Protein AF-A0A7K1UNF1-F1 (afdb_monomer_lite)

Foldseek 3Di:
DPQDKLKDQLAKDKDKDFDDPPPCPDPHPDQADPPPRAGWDWLDKDAFPPCLCVPDPDDWPKTWGIWTKTAHPPRLWIKIKTWIATPVGIMIMMMTTDIDIHGQQDPPDDLLSNLVVCLVPVLSLLVYHQLSQLVNLQVLCCQLVVWHKDQPDDPPPQFFGIWTDDPPATEGEGEERHNDQQDEAELVSLVSVLVVCVVVVAQEYEYEYQYNYHDPVNVVVVVVCVVVSVHPYYYYHYSVNSSVSSVPRLSVPPRSVVVVPDPPSVSVVVVCVDPVNVVSSVPVVVVVVD

InterPro domains:
  IPR007560 Restriction endonuclease type IV, Mrr [PF04471] (128-246)
  IPR011335 Restriction endonuclease type II-like [SSF52980] (145-212)
  IPR011856 tRNA endonuclease-like domain superfamily [G3DSA:3.40.1350.10] (101-261)

Secondary structure (DSSP, 8-state):
---PEEEE---EEEEEEE--TT-TTSS---SB-TTT-PBPEEEEEEE--TTGGGG-TTS---EEEEEEEEE-TTT--EEEEEEEEETTEEEEEEEEE--EEEETT-TT--HHHHHHHHHH-GGGGGTS-HHHHHHHHHHHHHHHTTSEEEE---TTSTT--EEEEETTEEEEEEEE--S-TT-EE-HHHHHHHHHHHHHHT-SEEEEEESSSEE-HHHHHHHHHHHHTTS-SEEEEE-HHHHHHHHHH-TTTT--GGGGGS-TT-HHHHHHHHSTTSGGGTHHHHHTT--

Structure (mmCIF, N/CA/C/O backbone):
data_AF-A0A7K1UNF1-F1
#
_entry.id   AF-A0A7K1UNF1-F1
#
loop_
_atom_site.group_PDB
_atom_site.id
_atom_site.type_symbol
_atom_site.label_atom_id
_atom_site.label_alt_id
_atom_site.label_comp_id
_atom_site.label_asym_id
_atom_site.label_entity_id
_atom_site.label_seq_id
_atom_site.pdbx_PDB_ins_code
_atom_site.Cartn_x
_atom_site.Cartn_y
_atom_site.Cartn_z
_atom_site.occupancy
_atom_site.B_iso_or_equiv
_atom_site.auth_seq_id
_atom_site.auth_comp_id
_atom_site.auth_asym_id
_atom_site.auth_atom_id
_atom_site.pdbx_PDB_model_num
ATOM 1 N N . MET A 1 1 ? 5.913 25.570 3.569 1.00 39.38 1 MET A N 1
ATOM 2 C CA . MET A 1 1 ? 5.695 24.113 3.460 1.00 39.38 1 MET A CA 1
ATOM 3 C C . MET A 1 1 ? 6.243 23.686 2.115 1.00 39.38 1 MET A C 1
ATOM 5 O O . MET A 1 1 ? 5.739 24.168 1.110 1.00 39.38 1 MET A O 1
ATOM 9 N N . VAL A 1 2 ? 7.316 22.893 2.080 1.00 35.59 2 VAL A N 1
ATOM 10 C CA . VAL A 1 2 ? 7.741 22.263 0.823 1.00 35.59 2 VAL A CA 1
ATOM 11 C C . VAL A 1 2 ? 6.632 21.283 0.480 1.00 35.59 2 VAL A C 1
ATOM 13 O O . VAL A 1 2 ? 6.382 20.359 1.249 1.00 35.59 2 VAL A O 1
ATOM 16 N N . THR A 1 3 ? 5.899 21.547 -0.595 1.00 47.03 3 THR A N 1
ATOM 17 C CA . THR A 1 3 ? 4.926 20.617 -1.158 1.00 47.03 3 THR A CA 1
ATOM 18 C C . THR A 1 3 ? 5.696 19.372 -1.576 1.00 47.03 3 THR A C 1
ATOM 20 O O . THR A 1 3 ? 6.292 19.326 -2.651 1.00 47.03 3 THR A O 1
ATOM 23 N N . SER A 1 4 ? 5.777 18.385 -0.680 1.00 68.00 4 SER A N 1
ATOM 24 C CA . SER A 1 4 ? 6.320 17.079 -1.019 1.00 68.00 4 SER A CA 1
ATOM 25 C C . SER A 1 4 ? 5.474 16.547 -2.170 1.00 68.00 4 SER A C 1
ATOM 27 O O . SER A 1 4 ? 4.253 16.468 -2.082 1.00 68.00 4 SER A O 1
ATOM 29 N N . LYS A 1 5 ? 6.111 16.286 -3.305 1.00 81.69 5 LYS A N 1
ATOM 30 C CA . LYS A 1 5 ? 5.454 15.638 -4.433 1.00 81.69 5 LYS A CA 1
ATOM 31 C C . LYS A 1 5 ? 5.703 14.146 -4.326 1.00 81.69 5 LYS A C 1
ATOM 33 O O . LYS A 1 5 ? 6.810 13.740 -3.974 1.00 81.69 5 LYS A O 1
ATOM 38 N N . ILE A 1 6 ? 4.688 13.359 -4.648 1.00 79.12 6 ILE A N 1
ATOM 39 C CA . ILE A 1 6 ? 4.851 11.930 -4.890 1.00 79.12 6 ILE A CA 1
ATOM 40 C C . ILE A 1 6 ? 5.334 11.794 -6.328 1.00 79.12 6 ILE A C 1
ATOM 42 O O . ILE A 1 6 ? 4.704 12.328 -7.245 1.00 79.12 6 ILE A O 1
ATOM 46 N N . LEU A 1 7 ? 6.487 11.154 -6.500 1.00 79.81 7 LEU A N 1
ATOM 47 C CA . LEU A 1 7 ? 7.073 10.885 -7.808 1.00 79.81 7 LEU A CA 1
ATOM 48 C C . LEU A 1 7 ? 6.631 9.500 -8.262 1.00 79.81 7 LEU A C 1
ATOM 50 O O . LEU A 1 7 ? 6.652 8.552 -7.480 1.00 79.81 7 LEU A O 1
ATOM 54 N N . ASP A 1 8 ? 6.256 9.401 -9.524 1.00 78.38 8 ASP A N 1
ATOM 55 C CA . ASP A 1 8 ? 5.823 8.171 -10.158 1.00 78.38 8 ASP A CA 1
ATOM 56 C C . ASP A 1 8 ? 6.603 7.978 -11.457 1.00 78.38 8 ASP A C 1
ATOM 58 O O . ASP A 1 8 ? 6.711 8.888 -12.279 1.00 78.38 8 ASP A O 1
ATOM 62 N N . TYR A 1 9 ? 7.168 6.785 -11.596 1.00 76.06 9 TYR A N 1
ATOM 63 C CA . TYR A 1 9 ? 8.003 6.358 -12.713 1.00 76.06 9 TYR A CA 1
ATOM 64 C C . TYR A 1 9 ? 7.410 5.113 -13.379 1.00 76.06 9 TYR A C 1
ATOM 66 O O . TYR A 1 9 ? 8.145 4.267 -13.885 1.00 76.06 9 TYR A O 1
ATOM 74 N N . SER A 1 10 ? 6.095 4.918 -13.284 1.00 71.81 10 SER A N 1
ATOM 75 C CA . SER A 1 10 ? 5.430 3.730 -13.827 1.00 71.81 10 SER A CA 1
ATOM 76 C C . SER A 1 10 ? 5.347 3.748 -15.353 1.00 71.81 10 SER A C 1
ATOM 78 O O . SER A 1 10 ? 5.486 2.694 -15.967 1.00 71.81 10 SER A O 1
ATOM 80 N N . ASP A 1 11 ? 5.213 4.929 -15.959 1.00 71.06 11 ASP A N 1
ATOM 81 C CA . ASP A 1 11 ? 5.208 5.115 -17.413 1.00 71.06 11 ASP A CA 1
ATOM 82 C C . ASP A 1 11 ? 6.626 5.200 -17.994 1.00 71.06 11 ASP A C 1
ATOM 84 O O . ASP A 1 11 ? 7.590 5.499 -17.284 1.00 71.06 11 ASP A O 1
ATOM 88 N N . TYR A 1 12 ? 6.767 4.978 -19.304 1.00 72.44 12 TYR A N 1
ATOM 89 C CA . TYR A 1 12 ? 8.056 5.035 -19.991 1.00 72.44 12 TYR A CA 1
ATOM 90 C C . TYR A 1 12 ? 7.963 5.596 -21.411 1.00 72.44 12 TYR A C 1
ATOM 92 O O . TYR A 1 12 ? 6.919 5.582 -22.062 1.00 72.44 12 TYR A O 1
ATOM 100 N N . LYS A 1 13 ? 9.109 6.054 -21.915 1.00 72.75 13 LYS A N 1
ATOM 101 C CA . LYS A 1 13 ? 9.350 6.274 -23.346 1.00 72.75 13 LYS A CA 1
ATOM 102 C C . LYS A 1 13 ? 10.349 5.242 -23.851 1.00 72.75 13 LYS A C 1
ATOM 104 O O . LYS A 1 13 ? 11.246 4.844 -23.108 1.00 72.75 13 LYS A O 1
ATOM 109 N N . SER A 1 14 ? 10.195 4.822 -25.101 1.00 70.88 14 SER A N 1
ATOM 110 C CA . SER A 1 14 ? 11.061 3.842 -25.755 1.00 70.88 14 SER A CA 1
ATOM 111 C C . SER A 1 14 ? 11.756 4.428 -26.981 1.00 70.88 14 SER A C 1
ATOM 113 O O . SER A 1 14 ? 11.245 5.331 -27.641 1.00 70.88 14 SER A O 1
ATOM 115 N N . SER A 1 15 ? 12.932 3.892 -27.287 1.00 68.31 15 SER A N 1
ATOM 116 C CA . SER A 1 15 ? 13.636 4.100 -28.551 1.00 68.31 15 SER A CA 1
ATOM 117 C C . SER A 1 15 ? 14.238 2.777 -29.012 1.00 68.31 15 SER A C 1
ATOM 119 O O . SER A 1 15 ? 14.821 2.073 -28.188 1.00 68.31 15 SER A O 1
ATOM 121 N N . SER A 1 16 ? 14.124 2.458 -30.301 1.00 64.19 16 SER A N 1
ATOM 122 C CA . SER A 1 16 ? 14.684 1.253 -30.927 1.00 64.19 16 SER A CA 1
ATOM 123 C C . SER A 1 16 ? 15.295 1.605 -32.279 1.00 64.19 16 SER A C 1
ATOM 125 O O . SER A 1 16 ? 14.606 2.255 -33.058 1.00 64.19 16 SER A O 1
ATOM 127 N N . ASN A 1 17 ? 16.527 1.176 -32.570 1.00 61.66 17 ASN A N 1
ATOM 128 C CA . ASN A 1 17 ? 17.178 1.396 -33.870 1.00 61.66 17 ASN A CA 1
ATOM 129 C C . ASN A 1 17 ? 18.163 0.259 -34.219 1.00 61.66 17 ASN A C 1
ATOM 131 O O . ASN A 1 17 ? 18.678 -0.423 -33.329 1.00 61.66 17 ASN A O 1
ATOM 135 N N . LEU A 1 18 ? 18.450 0.121 -35.520 1.00 54.66 18 LEU A N 1
ATOM 136 C CA . LEU A 1 18 ? 19.661 -0.524 -36.046 1.00 54.66 18 LEU A CA 1
ATOM 137 C C . LEU A 1 18 ? 20.879 0.322 -35.639 1.00 54.66 18 LEU A C 1
ATOM 139 O O . LEU A 1 18 ? 20.773 1.549 -35.619 1.00 54.66 18 LEU A O 1
ATOM 143 N N . ILE A 1 19 ? 22.014 -0.294 -35.299 1.00 53.12 19 ILE A N 1
ATOM 144 C CA . ILE A 1 19 ? 23.219 0.433 -34.857 1.00 53.12 19 ILE A CA 1
ATOM 145 C C . ILE A 1 19 ? 23.659 1.467 -35.916 1.00 53.12 19 ILE A C 1
ATOM 147 O O . ILE A 1 19 ? 24.289 1.116 -36.909 1.00 53.12 19 ILE A O 1
ATOM 151 N N . ASP A 1 20 ? 23.388 2.748 -35.660 1.00 42.62 20 ASP A N 1
ATOM 152 C CA . ASP A 1 20 ? 24.051 3.908 -36.270 1.00 42.62 20 ASP A CA 1
ATOM 153 C C . ASP A 1 20 ? 24.762 4.679 -35.134 1.00 42.62 20 ASP A C 1
ATOM 155 O O . ASP A 1 20 ? 24.103 4.983 -34.133 1.00 42.62 20 ASP A O 1
ATOM 159 N N . PRO A 1 21 ? 26.077 4.986 -35.194 1.00 42.22 21 PRO A N 1
ATOM 160 C CA . PRO A 1 21 ? 26.852 5.530 -34.066 1.00 42.22 21 PRO A CA 1
ATOM 161 C C . PRO A 1 21 ? 26.440 6.914 -33.510 1.00 42.22 21 PRO A C 1
ATOM 163 O O . PRO A 1 21 ? 27.155 7.449 -32.666 1.00 42.22 21 PRO A O 1
ATOM 166 N N . GLY A 1 22 ? 25.333 7.521 -33.956 1.00 46.62 22 GLY A N 1
ATOM 167 C CA . GLY A 1 22 ? 24.949 8.913 -33.654 1.00 46.62 22 GLY A CA 1
ATOM 168 C C . GLY A 1 22 ? 23.704 9.135 -32.772 1.00 46.62 22 GLY A C 1
ATOM 169 O O . GLY A 1 22 ? 23.175 10.244 -32.748 1.00 46.62 22 GLY A O 1
ATOM 170 N N . TRP A 1 23 ? 23.187 8.122 -32.070 1.00 42.59 23 TRP A N 1
ATOM 171 C CA . TRP A 1 23 ? 21.817 8.114 -31.508 1.00 42.59 23 TRP A CA 1
ATOM 172 C C . TRP A 1 23 ? 21.615 8.728 -30.101 1.00 42.59 23 TRP A C 1
ATOM 174 O O . TRP A 1 23 ? 20.543 8.579 -29.512 1.00 42.59 23 TRP A O 1
ATOM 184 N N . GLU A 1 24 ? 22.588 9.450 -29.543 1.00 45.53 24 GLU A N 1
ATOM 185 C CA . GLU A 1 24 ? 22.586 9.935 -28.143 1.00 45.53 24 GLU A CA 1
ATOM 186 C C . GLU A 1 24 ? 21.448 10.918 -27.754 1.00 45.53 24 GLU A C 1
ATOM 188 O O . GLU A 1 24 ? 21.369 11.356 -26.606 1.00 45.53 24 GLU A O 1
ATOM 193 N N . SER A 1 25 ? 20.540 11.294 -28.658 1.00 49.12 25 SER A N 1
ATOM 194 C CA . SER A 1 25 ? 19.807 12.563 -28.555 1.00 49.12 25 SER A CA 1
ATOM 195 C C . SER A 1 25 ? 18.353 12.526 -28.054 1.00 49.12 25 SER A C 1
ATOM 197 O O . SER A 1 25 ? 17.744 13.592 -27.985 1.00 49.12 25 SER A O 1
ATOM 199 N N . ALA A 1 26 ? 17.785 11.393 -27.614 1.00 49.81 26 ALA A N 1
ATOM 200 C CA . ALA A 1 26 ? 16.448 11.421 -26.979 1.00 49.81 26 ALA A CA 1
ATOM 201 C C . ALA A 1 26 ? 16.355 10.739 -25.605 1.00 49.81 26 ALA A C 1
ATOM 203 O O . ALA A 1 26 ? 15.895 11.363 -24.649 1.00 49.81 26 ALA A O 1
ATOM 204 N N . LEU A 1 27 ? 16.819 9.495 -25.463 1.00 55.09 27 LEU A N 1
ATOM 205 C CA . LEU A 1 27 ? 16.907 8.825 -24.157 1.00 55.09 27 LEU A CA 1
ATOM 206 C C . LEU A 1 27 ? 18.343 8.431 -23.833 1.00 55.09 27 LEU A C 1
ATOM 208 O O . LEU A 1 27 ? 18.809 8.812 -22.758 1.00 55.09 27 LEU A O 1
ATOM 212 N N . GLY A 1 28 ? 19.052 7.812 -24.787 1.00 63.28 28 GLY A N 1
ATOM 213 C CA . GLY A 1 28 ? 20.448 7.399 -24.624 1.00 63.28 28 GLY A CA 1
ATOM 214 C C . GLY A 1 28 ? 20.625 6.353 -23.518 1.00 63.28 28 GLY A C 1
ATOM 215 O O . GLY A 1 28 ? 19.817 6.256 -22.597 1.00 63.28 28 GLY A O 1
ATOM 216 N N . GLN A 1 29 ? 21.708 5.579 -23.551 1.00 69.81 29 GLN A N 1
ATOM 217 C CA . GLN A 1 29 ? 22.127 4.877 -22.338 1.00 69.81 29 GLN A CA 1
ATOM 218 C C . GLN A 1 29 ? 22.612 5.928 -21.337 1.00 69.81 29 GLN A C 1
ATOM 220 O O . GLN A 1 29 ? 23.632 6.584 -21.566 1.00 69.81 29 GLN A O 1
ATOM 225 N N . ARG A 1 30 ? 21.902 6.106 -20.219 1.00 79.75 30 ARG A N 1
ATOM 226 C CA . ARG A 1 30 ? 22.342 7.044 -19.183 1.00 79.75 30 ARG A CA 1
ATOM 227 C C . ARG A 1 30 ? 23.125 6.318 -18.115 1.00 79.75 30 ARG A C 1
ATOM 229 O O . ARG A 1 30 ? 22.809 5.200 -17.726 1.00 79.75 30 ARG A O 1
ATOM 236 N N . LYS A 1 31 ? 24.176 6.970 -17.635 1.00 84.94 31 LYS A N 1
ATOM 237 C CA . LYS A 1 31 ? 24.894 6.510 -16.446 1.00 84.94 31 LYS A CA 1
ATOM 238 C C . LYS A 1 31 ? 24.366 7.174 -15.177 1.00 84.94 31 LYS A C 1
ATOM 240 O O . LYS A 1 31 ? 24.489 6.597 -14.103 1.00 84.94 31 LYS A O 1
ATOM 245 N N . ASP A 1 32 ? 23.742 8.339 -15.327 1.00 87.25 32 ASP A N 1
ATOM 246 C CA . ASP A 1 32 ? 23.235 9.162 -14.237 1.00 87.25 32 ASP A CA 1
ATOM 247 C C . ASP A 1 32 ? 21.738 9.438 -14.448 1.00 87.25 32 ASP A C 1
ATOM 249 O O . ASP A 1 32 ? 21.245 9.501 -15.578 1.00 87.25 32 ASP A O 1
ATOM 253 N N . CYS A 1 33 ? 21.002 9.591 -13.352 1.00 81.44 33 CYS A N 1
ATOM 254 C CA . CYS A 1 33 ? 19.562 9.802 -13.355 1.00 81.44 33 CYS A CA 1
ATOM 255 C C . CYS A 1 33 ? 19.168 11.074 -14.117 1.00 81.44 33 CYS A C 1
ATOM 257 O O . CYS A 1 33 ? 19.726 12.147 -13.882 1.00 81.44 33 CYS A O 1
ATOM 259 N N . LEU A 1 34 ? 18.134 10.976 -14.961 1.00 80.56 34 LEU A N 1
ATOM 260 C CA . LEU A 1 34 ? 17.613 12.112 -15.728 1.00 80.56 34 LEU A CA 1
ATOM 261 C C . LEU A 1 34 ? 17.120 13.273 -14.843 1.00 80.56 34 LEU A C 1
ATOM 263 O O . LEU A 1 34 ? 17.162 14.422 -15.272 1.00 80.56 34 LEU A O 1
ATOM 267 N N . TYR A 1 35 ? 16.662 12.978 -13.624 1.00 80.81 35 TYR A N 1
ATOM 268 C CA . TYR A 1 35 ? 15.979 13.945 -12.761 1.00 80.81 35 TYR A CA 1
ATOM 269 C C . TYR A 1 35 ? 16.826 14.452 -11.598 1.00 80.81 35 TYR A C 1
ATOM 271 O O . TYR A 1 35 ? 16.822 15.645 -11.312 1.00 80.81 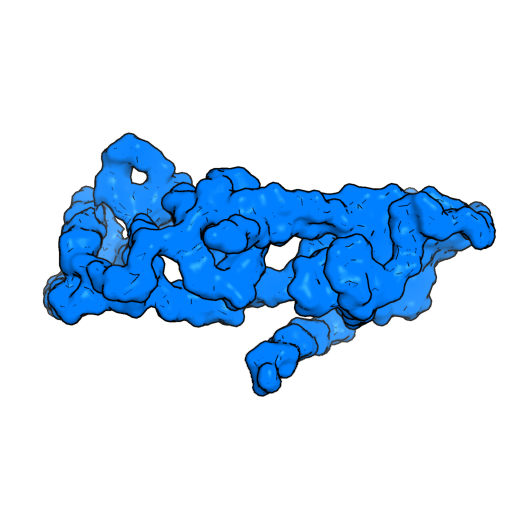35 TYR A O 1
ATOM 279 N N . CYS A 1 36 ? 17.525 13.559 -10.895 1.00 79.12 36 CYS A N 1
ATOM 280 C CA . CYS A 1 36 ? 18.313 13.937 -9.719 1.00 79.12 36 CYS A CA 1
ATOM 281 C C . CYS A 1 36 ? 19.826 13.859 -9.938 1.00 79.12 36 CYS A C 1
ATOM 283 O O . CYS A 1 36 ? 20.571 14.178 -9.013 1.00 79.12 36 CYS A O 1
ATOM 285 N N . HIS A 1 37 ? 20.260 13.435 -11.132 1.00 84.94 37 HIS A N 1
ATOM 286 C CA . HIS A 1 37 ? 21.662 13.306 -11.545 1.00 84.94 37 HIS A CA 1
ATOM 287 C C . HIS A 1 37 ? 22.520 12.365 -10.686 1.00 84.94 37 HIS A C 1
ATOM 289 O O . HIS A 1 37 ? 23.734 12.319 -10.847 1.00 84.94 37 HIS A O 1
ATOM 295 N N . GLU A 1 38 ? 21.893 11.578 -9.810 1.00 83.88 38 GLU A N 1
ATOM 296 C CA . GLU A 1 38 ? 22.555 10.515 -9.058 1.00 83.88 38 GLU A CA 1
ATOM 297 C C . GLU A 1 38 ? 23.002 9.390 -9.992 1.00 83.88 38 GLU A C 1
ATOM 299 O O . GLU A 1 38 ? 22.294 9.058 -10.951 1.00 83.88 38 GLU A O 1
ATOM 304 N N . ARG A 1 39 ? 24.135 8.757 -9.684 1.00 85.94 39 ARG A N 1
ATOM 305 C CA . ARG A 1 39 ? 24.627 7.606 -10.441 1.00 85.94 39 ARG A CA 1
ATOM 306 C C . ARG A 1 39 ? 23.606 6.466 -10.403 1.00 85.94 39 ARG A C 1
ATOM 308 O O . ARG A 1 39 ? 23.109 6.116 -9.334 1.00 85.94 39 ARG A O 1
ATOM 315 N N . LEU A 1 40 ? 23.305 5.868 -11.555 1.00 84.00 40 LEU A N 1
ATOM 316 C CA . LEU A 1 40 ? 22.419 4.706 -11.602 1.00 84.00 40 LEU A CA 1
ATOM 317 C C . LEU A 1 40 ? 23.124 3.471 -11.043 1.00 84.00 40 LEU A C 1
ATOM 319 O O . LEU A 1 40 ? 24.273 3.182 -11.394 1.00 84.00 40 LEU A O 1
ATOM 323 N N . ALA A 1 41 ? 22.403 2.723 -10.215 1.00 84.06 41 ALA A N 1
ATOM 324 C CA . ALA A 1 41 ? 22.783 1.386 -9.807 1.00 84.06 41 ALA A CA 1
ATOM 325 C C . ALA A 1 41 ? 22.315 0.390 -10.873 1.00 84.06 41 ALA A C 1
ATOM 327 O O . ALA A 1 41 ? 21.209 0.504 -11.400 1.00 84.06 41 ALA A O 1
ATOM 328 N N . ILE A 1 42 ? 23.161 -0.589 -11.197 1.00 82.31 42 ILE A N 1
ATOM 329 C CA . ILE A 1 42 ? 22.759 -1.706 -12.054 1.00 82.31 42 ILE A CA 1
ATOM 330 C C . ILE A 1 42 ? 21.903 -2.632 -11.202 1.00 82.31 42 ILE A C 1
ATOM 332 O O . ILE A 1 42 ? 22.403 -3.234 -10.253 1.00 82.31 42 ILE A O 1
ATOM 336 N N . SER A 1 43 ? 20.626 -2.732 -11.545 1.00 75.50 43 SER A N 1
ATOM 337 C CA . SER A 1 43 ? 19.680 -3.620 -10.875 1.00 75.50 43 SER A CA 1
ATOM 338 C C . SER A 1 43 ? 19.368 -4.877 -11.663 1.00 75.50 43 SER A C 1
ATOM 340 O O . SER A 1 43 ? 18.652 -5.736 -11.170 1.00 75.50 43 SER A O 1
ATOM 342 N N . PHE A 1 44 ? 19.892 -5.005 -12.876 1.00 75.00 44 PHE A N 1
ATOM 343 C CA . PHE A 1 44 ? 19.871 -6.244 -13.634 1.00 75.00 44 PHE A CA 1
ATOM 344 C C . PHE A 1 44 ? 20.905 -6.161 -14.761 1.00 75.00 44 PHE A C 1
ATOM 346 O O . PHE A 1 44 ? 20.976 -5.132 -15.427 1.00 75.00 44 PHE A O 1
ATOM 353 N N . ASP A 1 45 ? 21.702 -7.203 -14.991 1.00 79.69 45 ASP A N 1
ATOM 354 C CA . ASP A 1 45 ? 22.614 -7.306 -16.143 1.00 79.69 45 ASP A CA 1
ATOM 355 C C . ASP A 1 45 ? 22.807 -8.786 -16.488 1.00 79.69 45 ASP A C 1
ATOM 357 O O . ASP A 1 45 ? 23.383 -9.537 -15.701 1.00 79.69 45 ASP A O 1
ATOM 361 N N . GLN A 1 46 ? 22.327 -9.204 -17.656 1.00 73.81 46 GLN A N 1
ATOM 362 C CA . GLN A 1 46 ? 22.498 -10.555 -18.175 1.00 73.81 46 GLN A CA 1
ATOM 363 C C . GLN A 1 46 ? 22.952 -10.520 -19.628 1.00 73.81 46 GLN A C 1
ATOM 365 O O . GLN A 1 46 ? 22.337 -9.870 -20.472 1.00 73.81 46 GLN A O 1
ATOM 370 N N . ARG A 1 47 ? 24.034 -11.245 -19.923 1.00 75.06 47 ARG A N 1
ATOM 371 C CA . ARG A 1 47 ? 24.693 -11.272 -21.236 1.00 75.06 47 ARG A CA 1
ATOM 372 C C . ARG A 1 47 ? 24.678 -12.676 -21.827 1.00 75.06 47 ARG A C 1
ATOM 374 O O . ARG A 1 47 ? 24.814 -13.642 -21.085 1.00 75.06 47 ARG A O 1
ATOM 381 N N . PHE A 1 48 ? 24.616 -12.747 -23.155 1.00 62.66 48 PHE A N 1
ATOM 382 C CA . PHE A 1 48 ? 24.694 -13.967 -23.963 1.00 62.66 48 PHE A CA 1
ATOM 383 C C . PHE A 1 48 ? 23.661 -15.031 -23.574 1.00 62.66 48 PHE A C 1
ATOM 385 O O . PHE A 1 48 ? 24.017 -16.139 -23.169 1.00 62.66 48 PHE A O 1
ATOM 392 N N . ILE A 1 49 ? 22.379 -14.705 -23.742 1.00 61.84 49 ILE A N 1
ATOM 393 C CA . ILE A 1 49 ? 21.286 -15.664 -23.568 1.00 61.84 49 ILE A CA 1
ATOM 394 C C . ILE A 1 49 ? 21.153 -16.444 -24.884 1.00 61.84 49 ILE A C 1
ATOM 396 O O . ILE A 1 49 ? 20.392 -16.077 -25.776 1.00 61.84 49 ILE A O 1
ATOM 400 N N . ARG A 1 50 ? 21.980 -17.486 -25.043 1.00 49.53 50 ARG A N 1
ATOM 401 C CA . ARG A 1 50 ? 21.868 -18.427 -26.171 1.00 49.53 50 ARG A CA 1
ATOM 402 C C . ARG A 1 50 ? 20.572 -19.231 -26.034 1.00 49.53 50 ARG A C 1
ATOM 404 O O . ARG A 1 50 ? 20.195 -19.562 -24.915 1.00 49.53 50 ARG A O 1
ATOM 411 N N . ASP A 1 51 ? 19.941 -19.547 -27.165 1.00 49.72 51 ASP A N 1
ATOM 412 C CA . ASP A 1 51 ? 18.679 -20.300 -27.284 1.00 49.72 51 ASP A CA 1
ATOM 413 C C . ASP A 1 51 ? 17.383 -19.555 -26.910 1.00 49.72 51 ASP A C 1
ATOM 415 O O . ASP A 1 51 ? 16.338 -20.194 -26.779 1.00 49.72 51 ASP A O 1
ATOM 419 N N . ALA A 1 52 ? 17.378 -18.217 -26.853 1.00 47.38 52 ALA A N 1
ATOM 420 C CA . ALA A 1 52 ? 16.122 -17.446 -26.842 1.00 47.38 52 ALA A CA 1
ATOM 421 C C . ALA A 1 52 ? 15.204 -17.829 -28.030 1.00 47.38 52 ALA A C 1
ATOM 423 O O . ALA A 1 52 ? 13.985 -17.936 -27.888 1.00 47.38 52 ALA A O 1
ATOM 424 N N . SER A 1 53 ? 15.819 -18.149 -29.171 1.00 43.91 53 SER A N 1
ATOM 425 C CA . SER A 1 53 ? 15.185 -18.637 -30.398 1.00 43.91 53 SER A CA 1
ATOM 426 C C . SER A 1 53 ? 14.528 -20.023 -30.281 1.00 43.91 53 SER A C 1
ATOM 428 O O . SER A 1 53 ? 13.623 -20.331 -31.054 1.00 43.91 53 SER A O 1
ATOM 430 N N . SER A 1 54 ? 14.906 -20.860 -29.304 1.00 44.50 54 SER A N 1
ATOM 431 C CA . SER A 1 54 ? 14.300 -22.191 -29.108 1.00 44.50 54 SER A CA 1
ATOM 432 C C . SER A 1 54 ? 12.920 -22.149 -28.434 1.00 44.50 54 SER A C 1
ATOM 434 O O . SER A 1 54 ? 12.148 -23.104 -28.536 1.00 44.50 54 SER A O 1
ATOM 436 N N . PHE A 1 55 ? 12.581 -21.021 -27.802 1.00 46.47 55 PHE A N 1
ATOM 437 C CA . PHE A 1 55 ? 11.308 -20.797 -27.109 1.00 46.47 55 PHE A CA 1
ATOM 438 C C . PHE A 1 55 ? 10.288 -20.021 -27.955 1.00 46.47 55 PHE A C 1
ATOM 440 O O . PHE A 1 55 ? 9.131 -19.882 -27.561 1.00 46.47 55 PHE A O 1
ATOM 447 N N . LEU A 1 56 ? 10.702 -19.529 -29.126 1.00 41.62 56 LEU A N 1
ATOM 448 C CA . LEU A 1 56 ? 9.885 -18.754 -30.053 1.00 41.62 56 LEU A CA 1
ATOM 449 C C . LEU A 1 56 ? 9.433 -19.646 -31.218 1.00 41.62 56 LEU A C 1
ATOM 451 O O . LEU A 1 56 ? 10.115 -19.785 -32.233 1.00 41.62 56 LEU A O 1
ATOM 455 N N . TRP A 1 57 ? 8.255 -20.261 -31.092 1.00 38.47 57 TRP A N 1
ATOM 456 C CA . TRP A 1 57 ? 7.574 -20.886 -32.232 1.00 38.47 57 TRP A CA 1
ATOM 457 C C . TRP A 1 57 ? 6.473 -19.964 -32.791 1.00 38.47 57 TRP A C 1
ATOM 459 O O . TRP A 1 57 ? 5.585 -19.594 -32.024 1.00 38.47 57 TRP A O 1
ATOM 469 N N . PRO A 1 58 ? 6.412 -19.693 -34.115 1.00 44.38 58 PRO A N 1
ATOM 470 C CA . PRO A 1 58 ? 7.457 -19.821 -35.132 1.00 44.38 58 PRO A CA 1
ATOM 471 C C . PRO A 1 58 ? 7.781 -18.491 -35.832 1.00 44.38 58 PRO A C 1
ATOM 473 O O . PRO A 1 58 ? 6.882 -17.829 -36.348 1.00 44.38 58 PRO A O 1
ATOM 476 N N . ARG A 1 59 ? 9.087 -18.252 -36.007 1.00 42.81 59 ARG A N 1
ATOM 477 C CA . ARG A 1 59 ? 9.756 -17.164 -36.754 1.00 42.81 59 ARG A CA 1
ATOM 478 C C . ARG A 1 59 ? 10.152 -15.977 -35.885 1.00 42.81 59 ARG A C 1
ATOM 480 O O . ARG A 1 59 ? 9.373 -15.057 -35.709 1.00 42.81 59 ARG A O 1
ATOM 487 N N . GLU A 1 60 ? 11.390 -16.004 -35.412 1.00 48.62 60 GLU A N 1
ATOM 488 C CA . GLU A 1 60 ? 12.469 -15.095 -35.830 1.00 48.62 60 GLU A CA 1
ATOM 489 C C . GLU A 1 60 ? 13.733 -15.515 -35.062 1.00 48.62 60 GLU A C 1
ATOM 491 O O . GLU A 1 60 ? 13.664 -15.957 -33.914 1.00 48.62 60 GLU A O 1
ATOM 496 N N . SER A 1 61 ? 14.875 -15.535 -35.745 1.00 51.28 61 SER A N 1
ATOM 497 C CA . SER A 1 61 ? 16.163 -16.025 -35.245 1.00 51.28 61 SER A CA 1
ATOM 498 C C . SER A 1 61 ? 16.827 -14.999 -34.324 1.00 51.28 61 SER A C 1
ATOM 500 O O . SER A 1 61 ? 17.968 -14.601 -34.562 1.00 51.28 61 SER A O 1
ATOM 502 N N . ASP A 1 62 ? 16.087 -14.541 -33.319 1.00 60.22 62 ASP A N 1
ATOM 503 C CA . ASP A 1 62 ? 16.504 -13.425 -32.487 1.00 60.22 62 ASP A CA 1
ATOM 504 C C . ASP A 1 62 ? 17.224 -13.926 -31.242 1.00 60.22 62 ASP A C 1
ATOM 506 O O . ASP A 1 62 ? 16.611 -14.433 -30.298 1.00 60.22 62 ASP A O 1
ATOM 510 N N . ASP A 1 63 ? 18.547 -13.783 -31.234 1.00 68.88 63 ASP A N 1
ATOM 511 C CA . ASP A 1 63 ? 19.358 -14.102 -30.065 1.00 68.88 63 ASP A CA 1
ATOM 512 C C . ASP A 1 63 ? 19.433 -12.873 -29.153 1.00 68.88 63 ASP A C 1
ATOM 514 O O . ASP A 1 63 ? 20.011 -11.840 -29.501 1.00 68.88 63 ASP A O 1
ATOM 518 N N . LEU A 1 64 ? 18.871 -12.970 -27.942 1.00 69.06 64 LEU A N 1
ATOM 519 C CA . LEU A 1 64 ? 18.972 -11.909 -26.940 1.00 69.06 64 LEU A CA 1
ATOM 520 C C . LEU A 1 64 ? 20.412 -11.836 -26.400 1.00 69.06 64 LEU A C 1
ATOM 522 O O . LEU A 1 64 ? 20.837 -12.588 -25.519 1.00 69.06 64 LEU A O 1
ATOM 526 N N . LEU A 1 65 ? 21.186 -10.892 -26.929 1.00 72.62 65 LEU A N 1
ATOM 527 C CA . LEU A 1 65 ? 22.592 -10.705 -26.583 1.00 72.62 65 LEU A CA 1
ATOM 528 C C . LEU A 1 65 ? 22.776 -10.082 -25.199 1.00 72.62 65 LEU A C 1
ATOM 530 O O . LEU A 1 65 ? 23.728 -10.421 -24.488 1.00 72.62 65 LEU A O 1
ATOM 534 N N . HIS A 1 66 ? 21.910 -9.139 -24.822 1.00 77.12 66 HIS A N 1
ATOM 535 C CA . HIS A 1 66 ? 22.065 -8.386 -23.579 1.00 77.12 66 HIS A CA 1
ATOM 536 C C . HIS A 1 66 ? 20.737 -7.845 -23.056 1.00 77.12 66 HIS A C 1
ATOM 538 O O . HIS A 1 66 ? 19.976 -7.218 -23.792 1.00 77.12 66 HIS A O 1
ATOM 544 N N . LEU A 1 67 ? 20.506 -8.035 -21.761 1.00 77.50 67 LEU A N 1
ATOM 545 C CA . LEU A 1 67 ? 19.385 -7.485 -21.018 1.00 77.50 67 LEU A CA 1
ATOM 546 C C . LEU A 1 67 ? 19.918 -6.765 -19.779 1.00 77.50 67 LEU A C 1
ATOM 548 O O . LEU A 1 67 ? 20.600 -7.373 -18.954 1.00 77.50 67 LEU A O 1
ATOM 552 N N . ARG A 1 68 ? 19.616 -5.474 -19.626 1.00 81.75 68 ARG A N 1
ATOM 553 C CA . ARG A 1 68 ? 20.095 -4.682 -18.487 1.00 81.75 68 ARG A CA 1
ATOM 554 C C . ARG A 1 68 ? 19.025 -3.740 -17.961 1.00 81.75 68 ARG A C 1
ATOM 556 O O . ARG A 1 68 ? 18.408 -3.010 -18.722 1.00 81.75 68 ARG A O 1
ATOM 563 N N . ALA A 1 69 ? 18.863 -3.689 -16.646 1.00 82.06 69 ALA A N 1
ATOM 564 C CA . ALA A 1 69 ? 18.083 -2.667 -15.962 1.00 82.06 69 ALA A CA 1
ATOM 565 C C . ALA A 1 69 ? 18.989 -1.873 -15.023 1.00 82.06 69 ALA A C 1
ATOM 567 O O . ALA A 1 69 ? 19.918 -2.405 -14.407 1.00 82.06 69 ALA A O 1
ATOM 568 N N . SER A 1 70 ? 18.756 -0.571 -14.943 1.00 84.75 70 SER A N 1
ATOM 569 C CA . SER A 1 70 ? 19.425 0.296 -13.979 1.00 84.75 70 SER A CA 1
ATOM 570 C C . SER A 1 70 ? 18.403 1.232 -13.352 1.00 84.75 70 SER A C 1
ATOM 572 O O . SER A 1 70 ? 17.544 1.768 -14.052 1.00 84.75 70 SER A O 1
ATOM 574 N N . ASP A 1 71 ? 18.502 1.460 -12.049 1.00 83.12 71 ASP A N 1
ATOM 575 C CA . ASP A 1 71 ? 17.639 2.395 -11.334 1.00 83.12 71 ASP A CA 1
ATOM 576 C C . ASP A 1 71 ? 18.426 3.348 -10.444 1.00 83.12 71 ASP A C 1
ATOM 578 O O . ASP A 1 71 ? 19.582 3.137 -10.075 1.00 83.12 71 ASP A O 1
ATOM 582 N N . CYS A 1 72 ? 17.801 4.484 -10.179 1.00 80.31 72 CYS A N 1
ATOM 583 C CA . CYS A 1 72 ? 18.345 5.525 -9.350 1.00 80.31 72 CYS A CA 1
ATOM 584 C C . CYS A 1 72 ? 18.066 5.186 -7.881 1.00 80.31 72 CYS A C 1
ATOM 586 O O . CYS A 1 72 ? 16.902 5.248 -7.470 1.00 80.31 72 CYS A O 1
ATOM 588 N N . PRO A 1 73 ? 19.102 4.967 -7.052 1.00 73.25 73 PRO A N 1
ATOM 589 C CA . PRO A 1 73 ? 18.911 4.625 -5.642 1.00 73.25 73 PRO A CA 1
ATOM 590 C C . PRO A 1 73 ? 18.278 5.767 -4.835 1.00 73.25 73 PRO A C 1
ATOM 592 O O . PRO A 1 73 ? 17.742 5.549 -3.755 1.00 73.25 73 PRO A O 1
ATOM 595 N N . ARG A 1 74 ? 18.332 7.001 -5.355 1.00 71.25 74 ARG A N 1
ATOM 596 C CA . ARG A 1 74 ? 17.834 8.199 -4.673 1.00 71.25 74 ARG A CA 1
ATOM 597 C C . ARG A 1 74 ? 16.371 8.516 -4.963 1.00 71.25 74 ARG A C 1
ATOM 599 O O . ARG A 1 74 ? 15.662 8.962 -4.067 1.00 71.25 74 ARG A O 1
ATOM 606 N N . CYS A 1 75 ? 15.942 8.402 -6.219 1.00 70.88 75 CYS A N 1
ATOM 607 C CA . CYS A 1 75 ? 14.596 8.819 -6.619 1.00 70.88 75 CYS A CA 1
ATOM 608 C C . CYS A 1 75 ? 13.768 7.717 -7.275 1.00 70.88 75 CYS A C 1
ATOM 610 O O . CYS A 1 75 ? 12.587 7.939 -7.484 1.00 70.88 75 CYS A O 1
ATOM 612 N N . GLY A 1 76 ? 14.345 6.556 -7.595 1.00 74.94 76 GLY A N 1
ATOM 613 C CA . GLY A 1 76 ? 13.621 5.433 -8.195 1.00 74.94 76 GLY A CA 1
ATOM 614 C C . GLY A 1 76 ? 13.403 5.523 -9.708 1.00 74.94 76 GLY A C 1
ATOM 615 O O . GLY A 1 76 ? 12.824 4.603 -10.280 1.00 74.94 76 GLY A O 1
ATOM 616 N N . TRP A 1 77 ? 13.881 6.582 -10.377 1.00 81.38 77 TRP A N 1
ATOM 617 C CA . TRP A 1 77 ? 13.906 6.624 -11.843 1.00 81.38 77 TRP A CA 1
ATOM 618 C C . TRP A 1 77 ? 14.713 5.457 -12.404 1.00 81.38 77 TRP A C 1
ATOM 620 O O . TRP A 1 77 ? 15.793 5.172 -11.892 1.00 81.38 77 TRP A O 1
ATOM 630 N N . TRP A 1 78 ? 14.248 4.838 -13.482 1.00 83.81 78 TRP A N 1
ATOM 631 C CA . TRP A 1 78 ? 14.908 3.680 -14.069 1.00 83.81 78 TRP A CA 1
ATOM 632 C C . TRP A 1 78 ? 15.036 3.769 -15.582 1.00 83.81 78 TRP A C 1
ATOM 634 O O . TRP A 1 78 ? 14.299 4.492 -16.260 1.00 83.81 78 TRP A O 1
ATOM 644 N N . GLN A 1 79 ? 15.961 2.966 -16.096 1.00 83.88 79 GLN A N 1
ATOM 645 C CA . GLN A 1 79 ? 16.071 2.633 -17.504 1.00 83.88 79 GLN A CA 1
ATOM 646 C C . GLN A 1 79 ? 16.257 1.126 -17.681 1.00 83.88 79 GLN A C 1
ATOM 648 O O . GLN A 1 79 ? 16.774 0.427 -16.807 1.00 83.88 79 GLN A O 1
ATOM 653 N N . PHE A 1 80 ? 15.844 0.650 -18.840 1.00 83.00 80 PHE A N 1
ATOM 654 C CA . PHE A 1 80 ? 15.871 -0.741 -19.230 1.00 83.00 80 PHE A CA 1
ATOM 655 C C . PHE A 1 80 ? 16.371 -0.858 -20.666 1.00 83.00 80 PHE A C 1
ATOM 657 O O . PHE A 1 80 ? 15.954 -0.098 -21.537 1.00 83.00 80 PHE A O 1
ATOM 664 N N . GLU A 1 81 ? 17.272 -1.797 -20.901 1.00 82.00 81 GLU A N 1
ATOM 665 C CA . GLU A 1 81 ? 18.048 -1.951 -22.123 1.00 82.00 81 GLU A CA 1
ATOM 666 C C . GLU A 1 81 ? 17.927 -3.395 -22.615 1.00 82.00 81 GLU A C 1
ATOM 668 O O . GLU A 1 81 ? 18.100 -4.344 -21.845 1.00 82.00 81 GLU A O 1
ATOM 673 N N . LYS A 1 82 ? 17.654 -3.549 -23.911 1.00 79.12 82 LYS A N 1
ATOM 674 C CA . LYS A 1 82 ? 17.611 -4.830 -24.620 1.00 79.12 82 LYS A CA 1
ATOM 675 C C . LYS A 1 82 ? 18.456 -4.741 -25.879 1.00 79.12 82 LYS A C 1
ATOM 677 O O . LYS A 1 82 ? 18.281 -3.806 -26.657 1.00 79.12 82 LYS A O 1
ATOM 682 N N . THR A 1 83 ? 19.330 -5.717 -26.076 1.00 79.44 83 THR A N 1
ATOM 683 C CA . THR A 1 83 ? 20.094 -5.909 -27.310 1.00 79.44 83 THR A CA 1
ATOM 684 C C . THR A 1 83 ? 19.827 -7.304 -27.834 1.00 79.44 83 THR A C 1
ATOM 686 O O . THR A 1 83 ? 20.060 -8.266 -27.1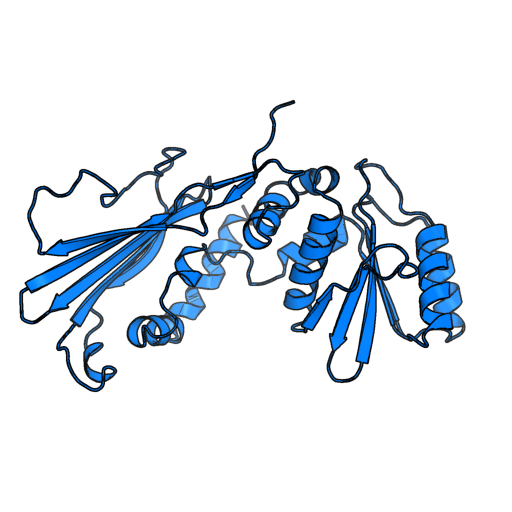02 1.00 79.44 83 THR A O 1
ATOM 689 N N . TRP A 1 84 ? 19.394 -7.415 -29.082 1.00 77.50 84 TRP A N 1
ATOM 690 C CA . TRP A 1 84 ? 19.197 -8.696 -29.751 1.00 77.50 84 TRP A CA 1
ATOM 691 C C . TRP A 1 84 ? 19.870 -8.702 -31.120 1.00 77.50 84 TRP A C 1
ATOM 693 O O . TRP A 1 84 ? 20.036 -7.655 -31.750 1.00 77.50 84 TRP A O 1
ATOM 703 N N . ASP A 1 85 ? 20.308 -9.882 -31.534 1.00 75.38 85 ASP A N 1
ATOM 704 C CA . ASP A 1 85 ? 20.834 -10.156 -32.864 1.00 75.38 85 ASP A CA 1
ATOM 705 C C . ASP A 1 85 ? 19.700 -10.706 -33.721 1.00 75.38 85 ASP A C 1
ATOM 707 O O . ASP A 1 85 ? 19.104 -11.700 -33.332 1.00 75.38 85 ASP A O 1
ATOM 711 N N . HIS A 1 86 ? 19.390 -10.058 -34.839 1.00 70.75 86 HIS A N 1
ATOM 712 C CA . HIS A 1 86 ? 18.373 -10.487 -35.803 1.00 70.75 86 HIS A CA 1
ATOM 713 C C . HIS A 1 86 ? 19.064 -10.716 -37.160 1.00 70.75 86 HIS A C 1
ATOM 715 O O . HIS A 1 86 ? 20.145 -10.183 -37.414 1.00 70.75 86 HIS A O 1
ATOM 721 N N . GLU A 1 87 ? 18.440 -11.443 -38.095 1.00 68.75 87 GLU A N 1
ATOM 722 C CA . GLU A 1 87 ? 19.021 -11.748 -39.424 1.00 68.75 87 GLU A CA 1
ATOM 723 C C . GLU A 1 87 ? 19.527 -10.507 -40.187 1.00 68.75 87 GLU A C 1
ATOM 725 O O . GLU A 1 87 ? 20.441 -10.575 -41.009 1.00 68.75 87 GLU A O 1
ATOM 730 N N . THR A 1 88 ? 18.906 -9.358 -39.926 1.00 70.38 88 THR A N 1
ATOM 731 C CA . THR A 1 88 ? 19.172 -8.071 -40.582 1.00 70.38 88 THR A CA 1
ATOM 732 C C . THR A 1 88 ? 20.183 -7.198 -39.834 1.00 70.38 88 THR A C 1
ATOM 734 O O . THR A 1 88 ? 20.529 -6.121 -40.326 1.00 70.38 88 THR A O 1
ATOM 737 N N . GLY A 1 89 ? 20.680 -7.654 -38.682 1.00 73.12 89 GLY A N 1
ATOM 738 C CA . GLY A 1 89 ? 21.682 -6.983 -37.862 1.00 73.12 89 GLY A CA 1
ATOM 739 C C . GLY A 1 89 ? 21.317 -6.933 -36.379 1.00 73.12 89 GLY A C 1
ATOM 740 O O . GLY A 1 89 ? 20.278 -7.419 -35.943 1.00 73.12 89 GLY A O 1
ATOM 741 N N . VAL A 1 90 ? 22.183 -6.284 -35.601 1.00 76.25 90 VAL A N 1
ATOM 742 C CA . VAL A 1 90 ? 21.986 -6.106 -34.160 1.00 76.25 90 VAL A CA 1
ATOM 743 C C . VAL A 1 90 ? 21.096 -4.895 -33.894 1.00 76.25 90 VAL A C 1
ATOM 745 O O . VAL A 1 90 ? 21.346 -3.788 -34.387 1.00 76.25 90 VAL A O 1
ATOM 748 N N . PHE A 1 91 ? 20.078 -5.101 -33.067 1.00 74.44 91 PHE A N 1
ATOM 749 C CA . PHE A 1 91 ? 19.133 -4.081 -32.641 1.00 74.44 91 PHE A CA 1
ATOM 750 C C . PHE A 1 91 ? 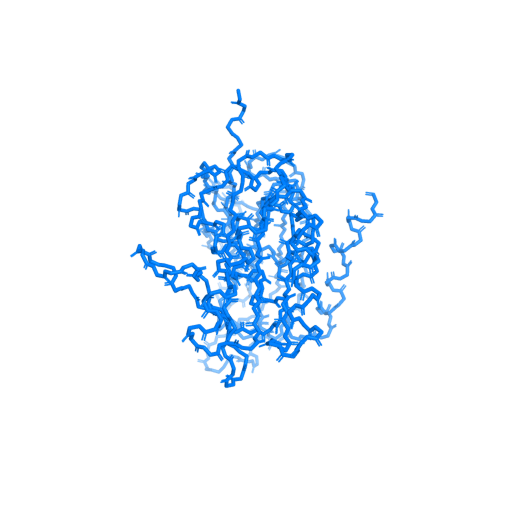19.328 -3.752 -31.169 1.00 74.44 91 PHE A C 1
ATOM 752 O O . PHE A 1 91 ? 19.554 -4.627 -30.331 1.00 74.44 91 PHE A O 1
ATOM 759 N N . HIS A 1 92 ? 19.173 -2.471 -30.847 1.00 77.25 92 HIS A N 1
ATOM 760 C CA . HIS A 1 92 ? 19.164 -2.000 -29.470 1.00 77.25 92 HIS A CA 1
ATOM 761 C C . HIS A 1 92 ? 17.868 -1.266 -29.180 1.00 77.25 92 HIS A C 1
ATOM 763 O O . HIS A 1 92 ? 17.445 -0.394 -29.945 1.00 77.25 92 HIS A O 1
ATOM 769 N N . SER A 1 93 ? 17.274 -1.569 -28.030 1.00 77.25 93 SER A N 1
ATOM 770 C CA . SER A 1 93 ? 16.178 -0.791 -27.478 1.00 77.25 93 SER A CA 1
ATOM 771 C C . SER A 1 93 ? 16.483 -0.324 -26.065 1.00 77.25 93 SER A C 1
ATOM 773 O O . SER A 1 93 ? 17.051 -1.054 -25.250 1.00 77.25 93 SER A O 1
ATOM 775 N N . VAL A 1 94 ? 16.077 0.909 -25.784 1.00 79.19 94 VAL A N 1
ATOM 776 C CA . VAL A 1 94 ? 16.144 1.509 -24.455 1.00 79.19 94 VAL A CA 1
ATOM 777 C C . VAL A 1 94 ? 14.760 2.020 -24.093 1.00 79.19 94 VAL A C 1
ATOM 779 O O . VAL A 1 94 ? 14.098 2.687 -24.892 1.00 79.19 94 VAL A O 1
ATOM 782 N N . ARG A 1 95 ? 14.323 1.712 -22.876 1.00 81.12 95 ARG A N 1
ATOM 783 C CA . ARG A 1 95 ? 13.127 2.258 -22.240 1.00 81.12 95 ARG A CA 1
ATOM 784 C C . ARG A 1 95 ? 13.562 3.045 -21.016 1.00 81.12 95 ARG A C 1
ATOM 786 O O . ARG A 1 95 ? 14.310 2.530 -20.195 1.00 81.12 95 ARG A O 1
ATOM 793 N N . GLY A 1 96 ? 13.113 4.286 -20.895 1.00 78.44 96 GLY A N 1
ATOM 794 C CA . GLY A 1 96 ? 13.385 5.132 -19.734 1.00 78.44 96 GLY A CA 1
ATOM 795 C C . GLY A 1 96 ? 12.084 5.594 -19.108 1.00 78.44 96 GLY A C 1
ATOM 796 O O . GLY A 1 96 ? 11.175 6.013 -19.832 1.00 78.44 96 GLY A O 1
ATOM 797 N N . ALA A 1 97 ? 11.998 5.538 -17.781 1.00 78.75 97 ALA A N 1
ATOM 798 C CA . ALA A 1 97 ? 10.797 5.957 -17.082 1.00 78.75 97 ALA A CA 1
ATOM 799 C C . ALA A 1 97 ? 10.496 7.443 -17.319 1.00 78.75 97 ALA A C 1
ATOM 801 O O . ALA A 1 97 ? 11.406 8.279 -17.353 1.00 78.75 97 ALA A O 1
ATOM 802 N N . THR A 1 98 ? 9.223 7.796 -17.434 1.00 74.06 98 THR A N 1
ATOM 803 C CA . THR A 1 98 ? 8.775 9.190 -17.443 1.00 74.06 98 THR A CA 1
ATOM 804 C C . THR A 1 98 ? 8.286 9.589 -16.064 1.00 74.06 98 THR A C 1
ATOM 806 O O . THR A 1 98 ? 7.530 8.857 -15.437 1.00 74.06 98 THR A O 1
ATOM 809 N N . LEU A 1 99 ? 8.711 10.763 -15.597 1.00 77.44 99 LEU A N 1
ATOM 810 C CA . LEU A 1 99 ? 8.262 11.309 -14.324 1.00 77.44 99 LEU A CA 1
ATOM 811 C C . LEU A 1 99 ? 6.844 11.875 -14.429 1.00 77.44 99 LEU A C 1
ATOM 813 O O . LEU A 1 99 ? 6.633 12.916 -15.058 1.00 77.44 99 LEU A O 1
ATOM 817 N N . SER A 1 100 ? 5.931 11.256 -13.695 1.00 79.62 100 SER A N 1
ATOM 818 C CA . SER A 1 100 ? 4.676 11.855 -13.253 1.00 79.62 100 SER A CA 1
ATOM 819 C C . SER A 1 100 ? 4.839 12.353 -11.814 1.00 79.62 100 SER A C 1
ATOM 821 O O . SER A 1 100 ? 5.536 11.745 -11.001 1.00 79.62 100 SER A O 1
ATOM 823 N N . SER A 1 101 ? 4.247 13.503 -11.480 1.00 82.12 101 SER A N 1
ATOM 824 C CA . SER A 1 101 ? 4.335 14.066 -10.126 1.00 82.12 101 SER A CA 1
ATOM 825 C C . SER A 1 101 ? 2.966 14.468 -9.607 1.00 82.12 101 SER A C 1
ATOM 827 O O . SER A 1 101 ? 2.261 15.230 -10.270 1.00 82.12 101 SER A O 1
ATOM 829 N N . TYR A 1 102 ? 2.641 14.032 -8.398 1.00 86.19 102 TYR A N 1
ATOM 830 C CA . TYR A 1 102 ? 1.349 14.266 -7.766 1.00 86.19 102 TYR A CA 1
ATOM 831 C C . TYR A 1 102 ? 1.525 15.023 -6.447 1.00 86.19 102 TYR A C 1
ATOM 833 O O . TYR A 1 102 ? 2.544 14.883 -5.767 1.00 86.19 102 TYR A O 1
ATOM 841 N N . ALA A 1 103 ? 0.532 15.827 -6.068 1.00 86.38 103 ALA A N 1
ATOM 842 C CA . ALA A 1 103 ? 0.439 16.321 -4.696 1.00 86.38 103 ALA A CA 1
ATOM 843 C C . ALA A 1 103 ? 0.138 15.148 -3.743 1.00 86.38 103 ALA A C 1
ATOM 845 O O . ALA A 1 103 ? -0.547 14.206 -4.142 1.00 86.38 103 ALA A O 1
ATOM 846 N N . VAL A 1 104 ? 0.650 15.182 -2.505 1.00 85.56 104 VAL A N 1
ATOM 847 C CA . VAL A 1 104 ? 0.462 14.079 -1.532 1.00 85.56 104 VAL A CA 1
ATOM 848 C C . VAL A 1 104 ? -1.016 13.801 -1.243 1.00 85.56 104 VAL A C 1
ATOM 850 O O . VAL A 1 104 ? -1.399 12.654 -1.042 1.00 85.56 104 VAL A O 1
ATOM 853 N N . ASP A 1 105 ? -1.837 14.843 -1.244 1.00 87.69 105 ASP A N 1
ATOM 854 C CA . ASP A 1 105 ? -3.278 14.815 -0.995 1.00 87.69 105 ASP A CA 1
ATOM 855 C C . ASP A 1 105 ? -4.113 14.586 -2.268 1.00 87.69 105 ASP A C 1
ATOM 857 O O . ASP A 1 105 ? -5.332 14.727 -2.243 1.00 87.69 105 ASP A O 1
ATOM 861 N N . SER A 1 106 ? -3.488 14.240 -3.398 1.00 89.69 106 SER A N 1
ATOM 862 C CA . SER A 1 106 ? -4.219 13.978 -4.637 1.00 89.69 106 SER A CA 1
ATOM 863 C C . SER A 1 106 ? -4.889 12.602 -4.615 1.00 89.69 106 SER A C 1
ATOM 865 O O . SER A 1 106 ? -4.244 11.578 -4.393 1.00 89.69 106 SER A O 1
ATOM 867 N N . ALA A 1 107 ? -6.173 12.560 -4.972 1.00 88.12 107 ALA A N 1
ATOM 868 C CA . ALA A 1 107 ? -6.918 11.316 -5.173 1.00 88.12 107 ALA A CA 1
ATOM 869 C C . ALA A 1 107 ? -6.465 10.504 -6.408 1.00 88.12 107 ALA A C 1
ATOM 871 O O . ALA A 1 107 ? -6.928 9.385 -6.611 1.00 88.12 107 ALA A O 1
ATOM 872 N N . GLN A 1 108 ? -5.566 11.050 -7.235 1.00 87.44 108 GLN A N 1
ATOM 873 C CA . GLN A 1 108 ? -5.093 10.429 -8.482 1.00 87.44 108 GLN A CA 1
ATOM 874 C C . GLN A 1 108 ? -3.734 9.729 -8.348 1.00 87.44 108 GLN A C 1
ATOM 876 O O . GLN A 1 108 ? -3.231 9.184 -9.324 1.00 87.44 108 GLN A O 1
ATOM 881 N N . VAL A 1 109 ? -3.110 9.762 -7.167 1.00 85.44 109 VAL A N 1
ATOM 882 C CA . VAL A 1 109 ? -1.796 9.135 -6.948 1.00 85.44 109 VAL A CA 1
ATOM 883 C C . VAL A 1 109 ? -1.913 7.622 -7.170 1.00 85.44 109 VAL A C 1
ATOM 885 O O . VAL A 1 109 ? -2.738 7.013 -6.500 1.00 85.44 109 VAL A O 1
ATOM 888 N N . PRO A 1 110 ? -1.100 6.969 -8.015 1.00 86.94 110 PRO A N 1
ATOM 889 C CA . PRO A 1 110 ? -1.103 5.507 -8.138 1.00 86.94 110 PRO A CA 1
ATOM 890 C C . PRO A 1 110 ? -0.691 4.798 -6.839 1.00 86.94 110 PRO A C 1
ATOM 892 O O . PRO A 1 110 ? 0.093 5.325 -6.050 1.00 86.94 110 PRO A O 1
ATOM 895 N N . VAL A 1 111 ? -1.227 3.598 -6.576 1.00 87.88 111 VAL A N 1
ATOM 896 C CA . VAL A 1 111 ? -1.014 2.918 -5.278 1.00 87.88 111 VAL A CA 1
ATOM 897 C C . VAL A 1 111 ? 0.437 2.501 -5.061 1.00 87.88 111 VAL A C 1
ATOM 899 O O . VAL A 1 111 ? 0.952 2.701 -3.967 1.00 87.88 111 VAL A O 1
ATOM 902 N N . ASP A 1 112 ? 1.130 2.056 -6.107 1.00 82.00 112 ASP A N 1
ATOM 903 C CA . ASP A 1 112 ? 2.545 1.679 -6.025 1.00 82.00 112 ASP A CA 1
ATOM 904 C C . ASP A 1 112 ? 3.435 2.874 -5.649 1.00 82.00 112 ASP A C 1
ATOM 906 O O . ASP A 1 112 ? 4.268 2.790 -4.744 1.00 82.00 112 ASP A O 1
ATOM 910 N N . ALA A 1 113 ? 3.213 4.022 -6.300 1.00 81.25 113 ALA A N 1
ATOM 911 C CA . ALA A 1 113 ? 3.924 5.264 -6.000 1.00 81.25 113 ALA A CA 1
ATOM 912 C C . ALA A 1 113 ? 3.633 5.744 -4.568 1.00 81.25 113 ALA A C 1
ATOM 914 O O . ALA A 1 113 ? 4.522 6.244 -3.875 1.00 81.25 113 ALA A O 1
ATOM 915 N N . LEU A 1 114 ? 2.395 5.550 -4.101 1.00 87.62 114 LEU A N 1
ATOM 916 C CA . LEU A 1 114 ? 1.992 5.869 -2.736 1.00 87.62 114 LEU A CA 1
ATOM 917 C C . LEU A 1 114 ? 2.674 4.958 -1.705 1.00 87.62 114 LEU A C 1
ATOM 919 O O . LEU A 1 114 ? 3.208 5.473 -0.726 1.00 87.62 114 LEU A O 1
ATOM 923 N N . ILE A 1 115 ? 2.709 3.639 -1.930 1.00 87.31 115 ILE A N 1
ATOM 924 C CA . ILE A 1 115 ? 3.406 2.670 -1.066 1.00 87.31 115 ILE A CA 1
ATOM 925 C C . ILE A 1 115 ? 4.878 3.059 -0.933 1.00 87.31 115 ILE A C 1
ATOM 927 O O . ILE A 1 115 ? 5.389 3.169 0.182 1.00 87.31 115 ILE A O 1
ATOM 931 N N . GLN A 1 116 ? 5.551 3.325 -2.057 1.00 79.62 116 GLN A N 1
ATOM 932 C CA . GLN A 1 116 ? 6.963 3.698 -2.039 1.00 79.62 116 GLN A CA 1
ATOM 933 C C . GLN A 1 116 ? 7.190 5.016 -1.286 1.00 79.62 116 GLN A C 1
ATOM 935 O O . GLN A 1 116 ? 8.056 5.092 -0.416 1.00 79.62 116 GLN A O 1
ATOM 940 N N . HIS A 1 117 ? 6.370 6.037 -1.550 1.00 84.50 117 HIS A N 1
ATOM 941 C CA . HIS A 1 117 ? 6.487 7.325 -0.863 1.00 84.50 117 HIS A CA 1
ATOM 942 C C . HIS A 1 117 ? 6.256 7.215 0.647 1.00 84.50 117 HIS A C 1
ATOM 944 O O . HIS A 1 117 ? 6.962 7.865 1.418 1.00 84.50 117 HIS A O 1
ATOM 950 N N . ILE A 1 118 ? 5.284 6.409 1.083 1.00 89.12 118 ILE A N 1
ATOM 951 C CA . ILE A 1 118 ? 5.005 6.200 2.508 1.00 89.12 118 ILE A CA 1
ATOM 952 C C . ILE A 1 118 ? 6.104 5.373 3.176 1.00 89.12 118 ILE A C 1
ATOM 954 O O . ILE A 1 118 ? 6.477 5.700 4.300 1.00 89.12 118 ILE A O 1
ATOM 958 N N . ARG A 1 119 ? 6.688 4.383 2.495 1.00 84.38 119 ARG A N 1
ATOM 959 C CA . ARG A 1 119 ? 7.854 3.651 3.011 1.00 84.38 119 ARG A CA 1
ATOM 960 C C . ARG A 1 119 ? 9.037 4.587 3.265 1.00 84.38 119 ARG A C 1
ATOM 962 O O . ARG A 1 119 ? 9.643 4.531 4.330 1.00 84.38 119 ARG A O 1
ATOM 969 N N . ASP A 1 120 ? 9.311 5.487 2.323 1.00 79.94 120 ASP A N 1
ATOM 970 C CA . ASP A 1 120 ? 10.427 6.433 2.428 1.00 79.94 120 ASP A CA 1
ATOM 971 C C . ASP A 1 120 ? 10.134 7.585 3.404 1.00 79.94 120 ASP A C 1
ATOM 973 O O . ASP A 1 120 ? 11.047 8.172 3.991 1.00 79.94 120 ASP A O 1
ATOM 977 N N . ARG A 1 121 ? 8.857 7.960 3.559 1.00 86.94 121 ARG A N 1
ATOM 978 C CA . ARG A 1 121 ? 8.401 9.069 4.413 1.00 86.94 121 ARG A CA 1
ATOM 979 C C . ARG A 1 121 ? 7.113 8.706 5.165 1.00 86.94 121 ARG A C 1
ATOM 981 O O . ARG A 1 121 ? 6.058 9.273 4.846 1.00 86.94 121 ARG A O 1
ATOM 988 N N . PRO A 1 122 ? 7.189 7.863 6.214 1.00 90.06 122 PRO A N 1
ATOM 989 C CA . PRO A 1 122 ? 6.014 7.351 6.931 1.00 90.06 122 PRO A CA 1
ATOM 990 C C . PRO A 1 122 ? 5.087 8.434 7.488 1.00 90.06 122 PRO A C 1
ATOM 992 O O . PRO A 1 122 ? 3.872 8.258 7.548 1.00 90.06 122 PRO A O 1
ATOM 995 N N . ASP A 1 123 ? 5.631 9.594 7.859 1.00 90.69 123 ASP A N 1
ATOM 996 C CA . ASP A 1 123 ? 4.847 10.722 8.371 1.00 90.69 123 ASP A CA 1
ATOM 997 C C . ASP A 1 123 ? 3.915 11.357 7.329 1.00 90.69 123 ASP A C 1
ATOM 999 O O . ASP A 1 123 ? 2.928 11.997 7.697 1.00 90.69 123 ASP A O 1
ATOM 1003 N N . SER A 1 124 ? 4.157 11.139 6.033 1.00 91.31 124 SER A N 1
ATOM 1004 C CA . SER A 1 124 ? 3.294 11.669 4.968 1.00 91.31 124 SER A CA 1
ATOM 1005 C C . SER A 1 124 ? 1.891 11.054 4.981 1.00 91.31 124 SER A C 1
ATOM 1007 O O . SER A 1 124 ? 0.978 11.637 4.401 1.00 91.31 124 SER A O 1
ATOM 1009 N N . ILE A 1 125 ? 1.682 9.934 5.685 1.00 93.81 125 ILE A N 1
ATOM 1010 C CA . ILE A 1 125 ? 0.388 9.242 5.811 1.00 93.81 125 ILE A CA 1
ATOM 1011 C C . ILE A 1 125 ? -0.724 10.133 6.397 1.00 93.81 125 ILE A C 1
ATOM 1013 O O . ILE A 1 125 ? -1.909 9.900 6.177 1.00 93.81 125 ILE A O 1
ATOM 1017 N N . HIS A 1 126 ? -0.365 11.190 7.131 1.00 93.75 126 HIS A N 1
ATOM 1018 C CA . HIS A 1 126 ? -1.319 12.161 7.685 1.00 93.75 126 HIS A CA 1
ATOM 1019 C C . HIS A 1 126 ? -1.795 13.205 6.669 1.00 93.75 126 HIS A C 1
ATOM 1021 O O . HIS A 1 126 ? -2.732 13.956 6.952 1.00 93.75 126 HIS A O 1
ATOM 1027 N N . CYS A 1 127 ? -1.149 13.265 5.507 1.00 91.56 127 CYS A N 1
ATOM 1028 C CA . CYS A 1 127 ? -1.404 14.248 4.459 1.00 91.56 127 CYS A CA 1
ATOM 1029 C C . CYS A 1 127 ? -2.072 13.634 3.228 1.00 91.56 127 CYS A C 1
ATOM 1031 O O . CYS A 1 127 ? -2.517 14.383 2.371 1.00 91.56 127 CYS A O 1
ATOM 1033 N N . ILE A 1 128 ? -2.153 12.305 3.135 1.00 92.75 128 ILE A N 1
ATOM 1034 C CA . ILE A 1 128 ? -2.777 11.649 1.984 1.00 92.75 128 ILE A CA 1
ATOM 1035 C C . ILE A 1 128 ? -4.292 11.850 1.997 1.00 92.75 128 ILE A C 1
ATOM 1037 O O . ILE A 1 128 ? -4.897 12.067 3.055 1.00 92.75 128 ILE A O 1
ATOM 1041 N N . ASP A 1 129 ? -4.891 11.763 0.817 1.00 92.19 129 ASP A N 1
ATOM 1042 C CA . ASP A 1 129 ? -6.338 11.756 0.647 1.00 92.19 129 ASP A CA 1
ATOM 1043 C C . ASP A 1 129 ? -6.984 10.551 1.383 1.00 92.19 129 ASP A C 1
ATOM 1045 O O . ASP A 1 129 ? -6.399 9.463 1.395 1.00 92.19 129 ASP A O 1
ATOM 1049 N N . PRO A 1 130 ? -8.159 10.705 2.030 1.00 91.31 130 PRO A N 1
ATOM 1050 C CA . PRO A 1 130 ? -8.829 9.610 2.736 1.00 91.31 130 PRO A CA 1
ATOM 1051 C C . PRO A 1 130 ? -9.121 8.377 1.872 1.00 91.31 130 PRO A C 1
ATOM 1053 O O . PRO A 1 130 ? -8.827 7.267 2.310 1.00 91.31 130 PRO A O 1
ATOM 1056 N N . LEU A 1 131 ? -9.597 8.554 0.636 1.00 91.50 131 LEU A N 1
ATOM 1057 C CA . LEU A 1 131 ? -9.854 7.433 -0.272 1.00 91.50 131 LEU A CA 1
ATOM 1058 C C . LEU A 1 131 ? -8.538 6.747 -0.655 1.00 91.50 131 LEU A C 1
ATOM 1060 O O . LEU A 1 131 ? -8.448 5.522 -0.719 1.00 91.50 131 LEU A O 1
ATOM 1064 N N . ARG A 1 132 ? -7.467 7.521 -0.850 1.00 93.00 132 ARG A N 1
ATOM 1065 C CA . ARG A 1 132 ? -6.129 6.955 -1.082 1.00 93.00 132 ARG A CA 1
ATOM 1066 C C . ARG A 1 132 ? -5.575 6.203 0.125 1.00 93.00 132 ARG A C 1
ATOM 1068 O O . ARG A 1 132 ? -4.850 5.234 -0.083 1.00 93.00 132 ARG A O 1
ATOM 1075 N N . MET A 1 133 ? -5.917 6.598 1.353 1.00 94.50 133 MET A N 1
ATOM 1076 C CA . MET A 1 133 ? -5.594 5.821 2.556 1.00 94.50 133 MET A CA 1
ATOM 1077 C C . MET A 1 133 ? -6.285 4.454 2.522 1.00 94.50 133 MET A C 1
ATOM 1079 O O . MET A 1 133 ? -5.641 3.451 2.808 1.00 94.50 133 MET A O 1
ATOM 1083 N N . GLU A 1 134 ? -7.561 4.395 2.142 1.00 94.88 134 GLU A N 1
ATOM 1084 C CA . GLU A 1 134 ? -8.301 3.132 2.017 1.00 94.88 134 GLU A CA 1
ATOM 1085 C C . GLU A 1 134 ? -7.678 2.222 0.952 1.00 94.88 134 GLU A C 1
ATOM 1087 O O . GLU A 1 134 ? -7.399 1.055 1.223 1.00 94.88 134 GLU A O 1
ATOM 1092 N N . VAL A 1 135 ? -7.364 2.773 -0.226 1.00 93.94 135 VAL A N 1
ATOM 1093 C CA . VAL A 1 135 ? -6.689 2.034 -1.308 1.00 93.94 135 VAL A CA 1
ATOM 1094 C C . VAL A 1 135 ? -5.308 1.529 -0.875 1.00 93.94 135 VAL A C 1
ATOM 1096 O O . VAL A 1 135 ? -4.955 0.387 -1.164 1.00 93.94 135 VAL A O 1
ATOM 1099 N N . LEU A 1 136 ? -4.533 2.354 -0.164 1.00 94.62 136 LEU A N 1
ATOM 1100 C CA . LEU A 1 136 ? -3.223 1.976 0.370 1.00 94.62 136 LEU A CA 1
ATOM 1101 C C . LEU A 1 136 ? -3.331 0.807 1.355 1.00 94.62 136 LEU A C 1
ATOM 1103 O O . LEU A 1 136 ? -2.568 -0.151 1.253 1.00 94.62 136 LEU A O 1
ATOM 1107 N N . VAL A 1 137 ? -4.273 0.880 2.298 1.00 95.69 137 VAL A N 1
ATOM 1108 C CA . VAL A 1 137 ? -4.509 -0.190 3.277 1.00 95.69 137 VAL A CA 1
ATOM 1109 C C . VAL A 1 137 ? -4.924 -1.478 2.580 1.00 95.69 137 VAL A C 1
ATOM 1111 O O . VAL A 1 137 ? -4.372 -2.531 2.891 1.00 95.69 137 VAL A O 1
ATOM 1114 N N . GLY A 1 138 ? -5.844 -1.391 1.617 1.00 94.69 138 GLY A N 1
ATOM 1115 C CA . GLY A 1 138 ? -6.307 -2.554 0.869 1.00 94.69 138 GLY A CA 1
ATOM 1116 C C . GLY A 1 138 ? -5.177 -3.257 0.127 1.00 94.69 138 GLY A C 1
ATOM 1117 O O . GLY A 1 138 ? -5.042 -4.467 0.262 1.00 94.69 138 GLY A O 1
ATOM 1118 N N . ALA A 1 139 ? -4.322 -2.505 -0.573 1.00 92.50 139 ALA A N 1
ATOM 1119 C CA . ALA A 1 139 ? -3.184 -3.075 -1.293 1.00 92.50 139 ALA A CA 1
ATOM 1120 C C . ALA A 1 139 ? -2.171 -3.758 -0.357 1.00 92.50 139 ALA A C 1
ATOM 1122 O O . ALA A 1 139 ? -1.749 -4.877 -0.630 1.00 92.50 139 ALA A O 1
ATOM 1123 N N . VAL A 1 140 ? -1.820 -3.122 0.768 1.00 93.38 140 VAL A N 1
ATOM 1124 C CA . VAL A 1 140 ? -0.864 -3.696 1.733 1.00 93.38 140 VAL A CA 1
ATOM 1125 C C . VAL A 1 140 ? -1.419 -4.955 2.396 1.00 93.38 140 VAL A C 1
ATOM 1127 O O . VAL A 1 140 ? -0.686 -5.925 2.553 1.00 93.38 140 VAL A O 1
ATOM 1130 N N . ILE A 1 141 ? -2.697 -4.961 2.787 1.00 93.19 141 ILE A N 1
ATOM 1131 C CA . ILE A 1 141 ? -3.319 -6.129 3.427 1.00 93.19 141 ILE A CA 1
ATOM 1132 C C . ILE A 1 141 ? -3.491 -7.276 2.431 1.00 93.19 141 ILE A C 1
ATOM 1134 O O . ILE A 1 141 ? -3.163 -8.408 2.781 1.00 93.19 141 ILE A O 1
ATOM 1138 N N . ALA A 1 142 ? -3.959 -6.982 1.210 1.00 91.56 142 ALA A N 1
ATOM 1139 C CA . ALA A 1 142 ? -4.109 -7.969 0.141 1.00 91.56 142 ALA A CA 1
ATOM 1140 C C . ALA A 1 142 ? -2.806 -8.740 -0.075 1.00 91.56 142 ALA A C 1
ATOM 1142 O O . ALA A 1 142 ? -2.792 -9.966 -0.099 1.00 91.56 142 ALA A O 1
ATOM 1143 N N . GLU A 1 143 ? -1.699 -8.005 -0.142 1.00 88.25 143 GLU A N 1
ATOM 1144 C CA . GLU A 1 143 ? -0.380 -8.584 -0.323 1.00 88.25 143 GLU A CA 1
ATOM 1145 C C . GLU A 1 143 ? 0.142 -9.299 0.932 1.00 88.25 143 GLU A C 1
ATOM 1147 O O . GLU A 1 143 ? 0.703 -10.386 0.842 1.00 88.25 143 GLU A O 1
ATOM 1152 N N . HIS A 1 144 ? -0.033 -8.707 2.118 1.00 89.56 144 HIS A N 1
ATOM 1153 C CA . HIS A 1 144 ? 0.485 -9.274 3.364 1.00 89.56 144 HIS A CA 1
ATOM 1154 C C . HIS A 1 144 ? -0.170 -10.610 3.732 1.00 89.56 144 HIS A C 1
ATOM 1156 O O . HIS A 1 144 ? 0.477 -11.461 4.341 1.00 89.56 144 HIS A O 1
ATOM 1162 N N . LEU A 1 145 ? -1.450 -10.771 3.398 1.00 88.44 145 LEU A N 1
ATOM 1163 C CA . LEU A 1 145 ? -2.241 -11.959 3.711 1.00 88.44 145 LEU A CA 1
ATOM 1164 C C . LEU A 1 145 ? -2.473 -12.873 2.496 1.00 88.44 145 LEU A C 1
ATOM 1166 O O . LEU A 1 145 ? -3.170 -13.870 2.649 1.00 88.44 145 LEU A O 1
ATOM 1170 N N . ASP A 1 146 ? -1.912 -12.536 1.328 1.00 87.69 146 ASP A N 1
ATOM 1171 C CA . ASP A 1 146 ? -2.098 -13.251 0.055 1.00 87.69 146 ASP A CA 1
ATOM 1172 C C . ASP A 1 146 ? -3.582 -13.525 -0.262 1.00 87.69 146 ASP A C 1
ATOM 1174 O O . ASP A 1 146 ? -4.063 -14.658 -0.298 1.00 87.69 146 ASP A O 1
ATOM 1178 N N . CYS A 1 147 ? -4.354 -12.447 -0.392 1.00 87.62 147 CYS A N 1
ATOM 1179 C CA . CYS A 1 147 ? -5.815 -12.499 -0.428 1.00 87.62 147 CYS A CA 1
ATOM 1180 C C . CYS A 1 147 ? -6.428 -11.395 -1.300 1.00 87.62 147 CYS A C 1
ATOM 1182 O O . CYS A 1 147 ? -5.773 -10.420 -1.676 1.00 87.62 147 CYS A O 1
ATOM 1184 N N . GLU A 1 148 ? -7.726 -11.518 -1.590 1.00 90.50 148 GLU A N 1
ATOM 1185 C CA . GLU A 1 148 ? -8.472 -10.475 -2.291 1.00 90.50 148 GLU A CA 1
ATOM 1186 C C . GLU A 1 148 ? -9.018 -9.446 -1.288 1.00 90.50 148 GLU A C 1
ATOM 1188 O O . GLU A 1 148 ? -9.658 -9.794 -0.296 1.00 90.50 148 GLU A O 1
ATOM 1193 N N . VAL A 1 149 ? -8.819 -8.156 -1.570 1.00 92.38 149 VAL A N 1
ATOM 1194 C CA . VAL A 1 149 ? -9.448 -7.061 -0.819 1.00 92.38 149 VAL A CA 1
ATOM 1195 C C . VAL A 1 149 ? -10.300 -6.223 -1.759 1.00 92.38 149 VAL A C 1
ATOM 1197 O O . VAL A 1 149 ? -9.814 -5.677 -2.750 1.00 92.38 149 VAL A O 1
ATOM 1200 N N . ARG A 1 150 ? -11.584 -6.083 -1.428 1.00 91.06 150 ARG A N 1
ATOM 1201 C CA . ARG A 1 150 ? -12.549 -5.276 -2.177 1.00 91.06 150 ARG A CA 1
ATOM 1202 C C . ARG A 1 150 ? -12.823 -3.967 -1.465 1.00 91.06 150 ARG A C 1
ATOM 1204 O O . ARG A 1 150 ? -13.191 -3.949 -0.293 1.00 91.06 150 ARG A O 1
ATOM 1211 N N . HIS A 1 151 ? -12.705 -2.869 -2.201 1.00 89.12 151 HIS A N 1
ATOM 1212 C CA . HIS A 1 151 ? -13.168 -1.567 -1.735 1.00 89.12 151 HIS A CA 1
ATOM 1213 C C . HIS A 1 151 ? -14.697 -1.518 -1.811 1.00 89.12 151 HIS A C 1
ATOM 1215 O O . HIS A 1 151 ? -15.275 -1.715 -2.882 1.00 89.12 151 HIS A O 1
ATOM 1221 N N . VAL A 1 152 ? -15.347 -1.324 -0.663 1.00 86.12 152 VAL A N 1
ATOM 1222 C CA . VAL A 1 152 ? -16.817 -1.265 -0.559 1.00 86.12 152 VAL A CA 1
ATOM 1223 C C . VAL A 1 152 ? -17.324 0.050 0.022 1.00 86.12 152 VAL A C 1
ATOM 1225 O O . VAL A 1 152 ? -18.531 0.295 -0.029 1.00 86.12 152 VAL A O 1
ATOM 1228 N N . GLY A 1 153 ? -16.412 0.896 0.508 1.00 70.06 153 GLY A N 1
ATOM 1229 C CA . GLY A 1 153 ? -16.705 2.236 0.991 1.00 70.06 153 GLY A CA 1
ATOM 1230 C C . GLY A 1 153 ? -17.398 3.084 -0.080 1.00 70.06 153 GLY A C 1
ATOM 1231 O O . GLY A 1 153 ? -16.877 3.342 -1.165 1.00 70.06 153 GLY A O 1
ATOM 1232 N N . ARG A 1 154 ? -18.604 3.534 0.225 1.00 60.25 154 ARG A N 1
ATOM 1233 C CA . ARG A 1 154 ? -19.395 4.554 -0.457 1.00 60.25 154 ARG A CA 1
ATOM 1234 C C . ARG A 1 154 ? -19.844 5.579 0.598 1.00 60.25 154 ARG A C 1
ATOM 1236 O O . ARG A 1 154 ? -19.333 5.682 1.709 1.00 60.25 154 ARG A O 1
ATOM 1243 N N . THR A 1 155 ? -20.757 6.462 0.227 1.00 48.47 155 THR A N 1
ATOM 1244 C CA . THR A 1 155 ? -21.346 7.403 1.177 1.00 48.47 155 THR A CA 1
ATOM 1245 C C . THR A 1 155 ? -22.512 6.708 1.897 1.00 48.47 155 THR A C 1
ATOM 1247 O O . THR A 1 155 ? -23.500 6.386 1.244 1.00 48.47 155 THR A O 1
ATOM 1250 N N . ALA A 1 156 ? -22.421 6.575 3.232 1.00 51.12 156 ALA A N 1
ATOM 1251 C CA . ALA A 1 156 ? -23.444 6.056 4.171 1.00 51.12 156 ALA A CA 1
ATOM 1252 C C . ALA A 1 156 ? -23.452 4.542 4.510 1.00 51.12 156 ALA A C 1
ATOM 1254 O O . ALA A 1 156 ? -24.422 4.039 5.074 1.00 51.12 156 ALA A O 1
ATOM 1255 N N . ASP A 1 157 ? -22.357 3.824 4.290 1.00 56.41 157 ASP A N 1
ATOM 1256 C CA . ASP A 1 157 ? -22.282 2.340 4.331 1.00 56.41 157 ASP A CA 1
ATOM 1257 C C . ASP A 1 157 ? -21.997 1.757 5.722 1.00 56.41 157 ASP A C 1
ATOM 1259 O O . ASP A 1 157 ? -21.585 0.612 5.901 1.00 56.41 157 ASP A O 1
ATOM 1263 N N . GLY A 1 158 ? -22.283 2.538 6.760 1.00 62.41 158 GLY A N 1
ATOM 1264 C CA . GLY A 1 158 ? -22.330 2.027 8.125 1.00 62.41 158 GLY A CA 1
ATOM 1265 C C . GLY A 1 158 ? -20.972 1.725 8.757 1.00 62.41 158 GLY A C 1
ATOM 1266 O O . GLY A 1 158 ? -20.966 1.204 9.862 1.00 62.41 158 GLY A O 1
ATOM 1267 N N . GLY A 1 159 ? -19.853 2.099 8.127 1.00 81.62 159 GLY A N 1
ATOM 1268 C CA . GLY A 1 159 ? -18.529 2.091 8.756 1.00 81.62 159 GLY A CA 1
ATOM 1269 C C . GLY A 1 159 ? -17.558 1.006 8.287 1.00 81.62 159 GLY A C 1
ATOM 1270 O O . GLY A 1 159 ? -16.524 0.865 8.936 1.00 81.62 159 GLY A O 1
ATOM 1271 N N . ILE A 1 160 ? -17.859 0.287 7.200 1.00 91.19 160 ILE A N 1
ATOM 1272 C CA . ILE A 1 160 ? -16.923 -0.617 6.508 1.00 91.19 160 ILE A CA 1
ATOM 1273 C C . ILE A 1 160 ? -16.337 0.118 5.305 1.00 91.19 160 ILE A C 1
ATOM 1275 O O . ILE A 1 160 ? -17.094 0.588 4.462 1.00 91.19 160 ILE A O 1
ATOM 1279 N N . ASP A 1 161 ? -15.012 0.153 5.194 1.00 93.06 161 ASP A N 1
ATOM 1280 C CA . ASP A 1 161 ? -14.337 0.767 4.047 1.00 93.06 161 ASP A CA 1
ATOM 1281 C C . ASP A 1 161 ? -13.856 -0.310 3.053 1.00 93.06 161 ASP A C 1
ATOM 1283 O O . ASP A 1 161 ? -13.965 -0.144 1.834 1.00 93.06 161 ASP A O 1
ATOM 1287 N N . LEU A 1 162 ? -13.392 -1.464 3.558 1.00 94.75 162 LEU A N 1
ATOM 1288 C CA . LEU A 1 162 ? -12.932 -2.597 2.746 1.00 94.75 162 LEU A CA 1
ATOM 1289 C C . LEU A 1 162 ? -13.512 -3.928 3.247 1.00 94.75 162 LEU A C 1
ATOM 1291 O O . LEU A 1 162 ? -13.776 -4.094 4.439 1.00 94.75 162 LEU A O 1
ATOM 1295 N N . LEU A 1 163 ? -13.638 -4.898 2.343 1.00 93.94 163 LEU A N 1
ATOM 1296 C CA . LEU A 1 163 ? -13.888 -6.303 2.659 1.00 93.94 163 LEU A CA 1
ATOM 1297 C C . LEU A 1 163 ? -12.707 -7.148 2.200 1.00 93.94 163 LEU A C 1
ATOM 1299 O O . LEU A 1 163 ? -12.388 -7.201 1.015 1.00 93.94 163 LEU A O 1
ATOM 1303 N N . LEU A 1 164 ? -12.090 -7.825 3.153 1.00 93.62 164 LEU A N 1
ATOM 1304 C CA . LEU A 1 164 ? -11.121 -8.881 2.918 1.00 93.62 164 LEU A CA 1
ATOM 1305 C C . LEU A 1 164 ? -11.871 -10.182 2.609 1.00 93.62 164 LEU A C 1
ATOM 1307 O O . LEU A 1 164 ? -12.801 -10.528 3.334 1.00 93.62 164 LEU A O 1
ATOM 1311 N N . VAL A 1 165 ? -11.480 -10.883 1.549 1.00 88.81 165 VAL A N 1
ATOM 1312 C CA . VAL A 1 165 ? -12.055 -12.165 1.130 1.00 88.81 165 VAL A CA 1
ATOM 1313 C C . VAL A 1 165 ? -10.967 -13.230 1.251 1.00 88.81 165 VAL A C 1
ATOM 1315 O O . VAL A 1 165 ? -9.999 -13.232 0.490 1.00 88.81 165 VAL A O 1
ATOM 1318 N N . ILE A 1 166 ? -11.115 -14.119 2.234 1.00 82.62 166 ILE A N 1
ATOM 1319 C CA . ILE A 1 166 ? -10.223 -15.264 2.450 1.00 82.62 166 ILE A CA 1
ATOM 1320 C C . ILE A 1 166 ? -11.066 -16.528 2.322 1.00 82.62 166 ILE A C 1
ATOM 1322 O O . ILE A 1 166 ? -11.893 -16.818 3.187 1.00 82.62 166 ILE A O 1
ATOM 1326 N N . ALA A 1 167 ? -10.846 -17.283 1.243 1.00 80.88 167 ALA A N 1
ATOM 1327 C CA . ALA A 1 167 ? -11.703 -18.405 0.859 1.00 80.88 167 ALA A CA 1
ATOM 1328 C C . ALA A 1 167 ? -13.188 -17.978 0.822 1.00 80.88 167 ALA A C 1
ATOM 1330 O O . ALA A 1 167 ? -13.535 -17.075 0.064 1.00 80.88 167 ALA A O 1
ATOM 1331 N N . ASP A 1 168 ? -14.040 -18.583 1.653 1.00 81.44 168 ASP A N 1
ATOM 1332 C CA . ASP A 1 168 ? -15.477 -18.284 1.735 1.00 81.44 168 ASP A CA 1
ATOM 1333 C C . ASP A 1 168 ? -15.837 -17.311 2.879 1.00 81.44 168 ASP A C 1
ATOM 1335 O O . ASP A 1 168 ? -17.016 -17.061 3.140 1.00 81.44 168 ASP A O 1
ATOM 1339 N N . GLU A 1 169 ? -14.845 -16.764 3.591 1.00 86.94 169 GLU A N 1
ATOM 1340 C CA . GLU A 1 169 ? -15.054 -15.828 4.697 1.00 86.94 169 GLU A CA 1
ATOM 1341 C C . GLU A 1 169 ? -14.755 -14.386 4.271 1.00 86.94 169 GLU A C 1
ATOM 1343 O O . GLU A 1 169 ? -13.711 -14.075 3.693 1.00 86.94 169 GLU A O 1
ATOM 1348 N N . THR A 1 170 ? -15.675 -13.480 4.604 1.00 91.88 170 THR A N 1
ATOM 1349 C CA . THR A 1 170 ? -15.501 -12.038 4.413 1.00 91.88 170 THR A CA 1
ATOM 1350 C C . THR A 1 170 ? -15.228 -11.347 5.739 1.00 91.88 170 THR A C 1
ATOM 1352 O O . THR A 1 170 ? -15.998 -11.511 6.689 1.00 91.88 170 THR A O 1
ATOM 1355 N N . VAL A 1 171 ? -14.186 -10.521 5.788 1.00 95.38 171 VAL A N 1
ATOM 1356 C CA . VAL A 1 171 ? -13.765 -9.805 6.994 1.00 95.38 171 VAL A CA 1
ATOM 1357 C C . VAL A 1 171 ? -13.820 -8.288 6.750 1.00 95.38 171 VAL A C 1
ATOM 1359 O O . VAL A 1 171 ? -13.119 -7.787 5.867 1.00 95.38 171 VAL A O 1
ATOM 1362 N N . PRO A 1 172 ? -14.635 -7.525 7.502 1.00 95.88 172 PRO A N 1
ATOM 1363 C CA . PRO A 1 172 ? -14.713 -6.077 7.372 1.00 95.88 172 PRO A CA 1
ATOM 1364 C C . PRO A 1 172 ? -13.461 -5.384 7.898 1.00 95.88 172 PRO A C 1
ATOM 1366 O O . PRO A 1 172 ? -12.917 -5.721 8.955 1.00 95.88 172 PRO A O 1
ATOM 1369 N N . ILE A 1 173 ? -13.055 -4.347 7.173 1.00 96.56 173 ILE A N 1
ATOM 1370 C CA . ILE A 1 173 ? -11.970 -3.450 7.543 1.00 96.56 173 ILE A CA 1
ATOM 1371 C C . ILE A 1 173 ? -12.509 -2.024 7.573 1.00 96.56 173 ILE A C 1
ATOM 1373 O O . ILE A 1 173 ? -13.105 -1.550 6.604 1.00 96.56 173 ILE A O 1
ATOM 1377 N N . GLN A 1 174 ? -12.255 -1.326 8.676 1.00 95.88 174 GLN A N 1
ATOM 1378 C CA . GLN A 1 174 ? -12.465 0.115 8.776 1.00 95.88 174 GLN A CA 1
ATOM 1379 C C . GLN A 1 174 ? -11.124 0.839 8.822 1.00 95.88 174 GLN A C 1
ATOM 1381 O O . GLN A 1 174 ? -10.229 0.478 9.587 1.00 95.88 174 GLN A O 1
ATOM 1386 N N . VAL A 1 175 ? -11.006 1.899 8.037 1.00 95.88 175 VAL A N 1
ATOM 1387 C CA . VAL A 1 175 ? -9.817 2.717 7.863 1.00 95.88 175 VAL A CA 1
ATOM 1388 C C . VAL A 1 175 ? -10.091 4.122 8.399 1.00 95.88 175 VAL A C 1
ATOM 1390 O O . VAL A 1 175 ? -11.025 4.815 8.005 1.00 95.88 175 VAL A O 1
ATOM 1393 N N . LYS A 1 176 ? -9.257 4.589 9.331 1.00 94.94 176 LYS A N 1
ATOM 1394 C CA . LYS A 1 176 ? -9.332 5.946 9.887 1.00 94.94 176 LYS A CA 1
ATOM 1395 C C . LYS A 1 176 ? -8.045 6.712 9.641 1.00 94.94 176 LYS A C 1
ATOM 1397 O O . LYS A 1 176 ? -7.008 6.470 10.255 1.00 94.94 176 LYS A O 1
ATOM 1402 N N . ARG A 1 177 ? -8.131 7.743 8.806 1.00 94.88 177 ARG A N 1
ATOM 1403 C CA . ARG A 1 177 ? -7.039 8.699 8.621 1.00 94.88 177 ARG A CA 1
ATOM 1404 C C . ARG A 1 177 ? -7.135 9.836 9.641 1.00 94.88 177 ARG A C 1
ATOM 1406 O O . ARG A 1 177 ? -8.123 10.570 9.686 1.00 94.88 177 ARG A O 1
ATOM 1413 N N . ARG A 1 178 ? -6.091 10.032 10.445 1.00 95.12 178 ARG A N 1
ATOM 1414 C CA . ARG A 1 178 ? -5.936 11.171 11.361 1.00 95.12 178 ARG A CA 1
ATOM 1415 C C . ARG A 1 178 ? -4.942 12.180 10.797 1.00 95.12 178 ARG A C 1
ATOM 1417 O O . ARG A 1 178 ? -3.838 11.811 10.413 1.00 95.12 178 ARG A O 1
ATOM 1424 N N . SER A 1 179 ? -5.312 13.461 10.816 1.00 90.94 179 SER A N 1
ATOM 1425 C CA . SER A 1 179 ? -4.448 14.558 10.349 1.00 90.94 179 SER A CA 1
ATOM 1426 C C . SER A 1 179 ? -3.283 14.874 11.296 1.00 90.94 179 SER A C 1
ATOM 1428 O O . SER A 1 179 ? -2.368 15.591 10.914 1.00 90.94 179 SER A O 1
ATOM 1430 N N . SER A 1 180 ? -3.323 14.387 12.543 1.00 92.12 180 SER A N 1
ATOM 1431 C CA . SER A 1 180 ? -2.288 14.638 13.553 1.00 92.12 180 SER A CA 1
ATOM 1432 C C . SER A 1 180 ? -1.512 13.367 13.884 1.00 92.12 180 SER A C 1
ATOM 1434 O O . SER A 1 180 ? -2.111 12.342 14.214 1.00 92.12 180 SER A O 1
ATOM 1436 N N . ALA A 1 181 ? -0.182 13.478 13.900 1.00 89.88 181 ALA A N 1
ATOM 1437 C CA . ALA A 1 181 ? 0.736 12.409 14.291 1.00 89.88 181 ALA A CA 1
ATOM 1438 C C . ALA A 1 181 ? 0.645 12.016 15.773 1.00 89.88 181 ALA A C 1
ATOM 1440 O O . ALA A 1 181 ? 1.082 10.934 16.152 1.00 89.88 181 ALA A O 1
ATOM 1441 N N . THR A 1 182 ? 0.067 12.866 16.624 1.00 93.56 182 THR A N 1
ATOM 1442 C CA . THR A 1 182 ? -0.101 12.588 18.060 1.00 93.56 182 THR A CA 1
ATOM 1443 C C . THR A 1 182 ? -1.500 12.091 18.413 1.00 93.56 182 THR A C 1
ATOM 1445 O O . THR A 1 182 ? -1.770 11.798 19.581 1.00 93.56 182 THR A O 1
ATOM 1448 N N . ALA A 1 183 ? -2.392 11.974 17.422 1.00 95.94 183 ALA A N 1
ATOM 1449 C CA . ALA A 1 183 ? -3.753 11.510 17.636 1.00 95.94 183 ALA A CA 1
ATOM 1450 C C . ALA A 1 183 ? -3.771 10.107 18.258 1.00 95.94 183 ALA A C 1
ATOM 1452 O O . ALA A 1 183 ? -2.968 9.237 17.915 1.00 95.94 183 ALA A O 1
ATOM 1453 N N . THR A 1 184 ? -4.717 9.899 19.171 1.00 97.25 184 THR A N 1
ATOM 1454 C CA . THR A 1 184 ? -5.047 8.585 19.726 1.00 97.25 184 THR A CA 1
ATOM 1455 C C . THR A 1 184 ? -6.394 8.162 19.166 1.00 97.25 184 THR A C 1
ATOM 1457 O O . THR A 1 184 ? -7.352 8.935 19.226 1.00 97.25 184 THR A O 1
ATOM 1460 N N . GLU A 1 185 ? -6.470 6.949 18.629 1.00 97.50 185 GLU A N 1
ATOM 1461 C CA . GLU A 1 185 ? -7.726 6.405 18.125 1.00 97.50 185 GLU A CA 1
ATOM 1462 C C . GLU A 1 185 ? -8.634 6.027 19.300 1.00 97.50 185 GLU A C 1
ATOM 1464 O O . GLU A 1 185 ? -8.202 5.414 20.283 1.00 97.50 185 GLU A O 1
ATOM 1469 N N . SER A 1 186 ? -9.883 6.479 19.239 1.00 96.38 186 SER A N 1
ATOM 1470 C CA . SER A 1 186 ? -10.799 6.411 20.378 1.00 96.38 186 SER A CA 1
ATOM 1471 C C . SER A 1 186 ? -11.603 5.111 20.385 1.00 96.38 186 SER A C 1
ATOM 1473 O O . SER A 1 186 ? -11.826 4.507 19.339 1.00 96.38 186 SER A O 1
ATOM 1475 N N . VAL A 1 187 ? -12.143 4.745 21.555 1.00 97.12 187 VAL A N 1
ATOM 1476 C CA . VAL A 1 187 ? -13.011 3.558 21.703 1.00 97.12 187 VAL A CA 1
ATOM 1477 C C . VAL A 1 187 ? -14.269 3.637 20.833 1.00 97.12 187 VAL A C 1
ATOM 1479 O O . VAL A 1 187 ? -14.861 2.614 20.508 1.00 97.12 187 VAL A O 1
ATOM 1482 N N . LYS A 1 188 ? -14.677 4.848 20.428 1.00 96.31 188 LYS A N 1
ATOM 1483 C CA . LYS A 1 188 ? -15.831 5.058 19.553 1.00 96.31 188 LYS A CA 1
ATOM 1484 C C . LYS A 1 188 ? -15.696 4.256 18.256 1.00 96.31 188 LYS A C 1
ATOM 1486 O O . LYS A 1 188 ? -16.639 3.570 17.898 1.00 96.31 188 LYS A O 1
ATOM 1491 N N . THR A 1 189 ? -14.522 4.277 17.627 1.00 95.25 189 THR A N 1
ATOM 1492 C CA . THR A 1 189 ? -14.248 3.549 16.377 1.00 95.25 189 THR A CA 1
ATOM 1493 C C . THR A 1 189 ? -14.397 2.036 16.566 1.00 95.25 189 THR A C 1
ATOM 1495 O O . THR A 1 189 ? -15.035 1.368 15.763 1.00 95.25 189 THR A O 1
ATOM 1498 N N . VAL A 1 190 ? -13.899 1.496 17.685 1.00 96.62 190 VAL A N 1
ATOM 1499 C CA . VAL A 1 190 ? -14.071 0.071 18.027 1.00 96.62 190 VAL A CA 1
ATOM 1500 C C . VAL A 1 190 ? -15.547 -0.284 18.212 1.00 96.62 190 VAL A C 1
ATOM 1502 O O . VAL A 1 190 ? -16.018 -1.273 17.660 1.00 96.62 190 VAL A O 1
ATOM 1505 N N . ARG A 1 191 ? -16.300 0.536 18.951 1.00 95.88 191 ARG A N 1
ATOM 1506 C CA . ARG A 1 191 ? -17.733 0.302 19.198 1.00 95.88 191 ARG A CA 1
ATOM 1507 C C . ARG A 1 191 ? -18.581 0.425 17.935 1.00 95.88 191 ARG A C 1
ATOM 1509 O O . ARG A 1 191 ? -19.549 -0.313 17.792 1.00 95.88 191 ARG A O 1
ATOM 1516 N N . GLU A 1 192 ? -18.224 1.337 17.034 1.00 95.06 192 GLU A N 1
ATOM 1517 C CA . GLU A 1 192 ? -18.844 1.438 15.711 1.00 95.06 192 GLU A CA 1
ATOM 1518 C C . GLU A 1 192 ? -18.638 0.139 14.924 1.00 95.06 192 GLU A C 1
ATOM 1520 O O . GLU A 1 192 ? -19.619 -0.435 14.454 1.00 95.06 192 GLU A O 1
ATOM 1525 N N . MET A 1 193 ? -17.408 -0.386 14.878 1.00 95.44 193 MET A N 1
ATOM 1526 C CA . MET A 1 193 ? -17.132 -1.665 14.219 1.00 95.44 193 MET A CA 1
ATOM 1527 C C . MET A 1 193 ? -17.859 -2.841 14.888 1.00 95.44 193 MET A C 1
ATOM 1529 O O . MET A 1 193 ? -18.420 -3.678 14.192 1.00 95.44 193 MET A O 1
ATOM 1533 N N . PHE A 1 194 ? -17.948 -2.896 16.221 1.00 95.94 194 PHE A N 1
ATOM 1534 C CA . PHE A 1 194 ? -18.760 -3.921 16.895 1.00 95.94 194 PHE A CA 1
ATOM 1535 C C . PHE A 1 194 ? -20.223 -3.884 16.454 1.00 95.94 194 PHE A C 1
ATOM 1537 O O . PHE A 1 194 ? -20.826 -4.934 16.240 1.00 95.94 194 PHE A O 1
ATOM 1544 N N . GLY A 1 195 ? -20.794 -2.686 16.304 1.00 94.25 195 GLY A N 1
ATOM 1545 C CA . GLY A 1 195 ? -22.157 -2.518 15.806 1.00 94.25 195 GLY A CA 1
ATOM 1546 C C . GLY A 1 195 ? -22.336 -3.108 14.408 1.00 94.25 195 GLY A C 1
ATOM 1547 O O . GLY A 1 195 ? -23.317 -3.806 14.167 1.00 94.25 195 GLY A O 1
ATOM 1548 N N . VAL A 1 196 ? -21.366 -2.886 13.520 1.00 93.38 196 VAL A N 1
ATOM 1549 C CA . VAL A 1 196 ? -21.336 -3.486 12.179 1.00 93.38 196 VAL A CA 1
ATOM 1550 C C . VAL A 1 196 ? -21.239 -5.006 12.253 1.00 93.38 196 VAL A C 1
ATOM 1552 O O . VAL A 1 196 ? -22.058 -5.698 11.654 1.00 93.38 196 VAL A O 1
ATOM 1555 N N . MET A 1 197 ? -20.279 -5.530 13.018 1.00 94.38 197 MET A N 1
ATOM 1556 C CA . MET A 1 197 ? -20.063 -6.972 13.143 1.00 94.38 197 MET A CA 1
ATOM 1557 C C . MET A 1 197 ? -21.310 -7.695 13.651 1.00 94.38 197 MET A C 1
ATOM 1559 O O . MET A 1 197 ? -21.712 -8.705 13.084 1.00 94.38 197 MET A O 1
ATOM 1563 N N . LEU A 1 198 ? -21.966 -7.146 14.676 1.00 94.19 198 LEU A N 1
ATOM 1564 C CA . LEU A 1 198 ? -23.196 -7.711 15.230 1.00 94.19 198 LEU A CA 1
ATOM 1565 C C . LEU A 1 198 ? -24.376 -7.621 14.256 1.00 94.19 198 LEU A C 1
ATOM 1567 O O . LEU A 1 198 ? -25.181 -8.547 14.200 1.00 94.19 198 LEU A O 1
ATOM 1571 N N . ARG A 1 199 ? -24.495 -6.515 13.512 1.00 92.75 199 ARG A N 1
ATOM 1572 C CA . ARG A 1 199 ? -25.576 -6.298 12.539 1.00 92.75 199 ARG A CA 1
ATOM 1573 C C . ARG A 1 199 ? -25.482 -7.273 11.367 1.00 92.75 199 ARG A 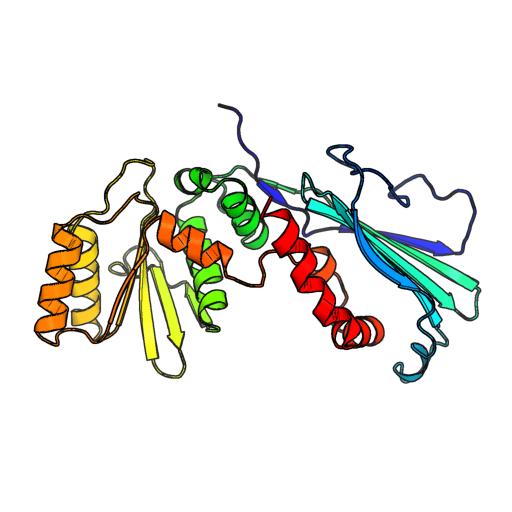C 1
ATOM 1575 O O . ARG A 1 199 ? -26.499 -7.837 10.977 1.00 92.75 199 ARG A O 1
ATOM 1582 N N . ASP A 1 200 ? -24.278 -7.453 10.834 1.00 91.06 200 ASP A N 1
ATOM 1583 C CA . ASP A 1 200 ? -24.048 -8.168 9.574 1.00 91.06 200 ASP A CA 1
ATOM 1584 C C . ASP A 1 200 ? -23.537 -9.604 9.789 1.00 91.06 200 ASP A C 1
ATOM 1586 O O . ASP A 1 200 ? -23.333 -10.345 8.832 1.00 91.06 200 ASP A O 1
ATOM 1590 N N . GLY A 1 201 ? -23.356 -10.020 11.047 1.00 92.50 201 GLY A N 1
ATOM 1591 C CA . GLY A 1 201 ? -22.952 -11.378 11.410 1.00 92.50 201 GLY A CA 1
ATOM 1592 C C . GLY A 1 201 ? -21.461 -11.670 11.224 1.00 92.50 201 GLY A C 1
ATOM 1593 O O . GLY A 1 201 ? -21.079 -12.838 11.164 1.00 92.50 201 GLY A O 1
ATOM 1594 N N . PHE A 1 202 ? -20.608 -10.644 11.150 1.00 94.12 202 PHE A N 1
ATOM 1595 C CA . PHE A 1 202 ? -19.163 -10.845 11.066 1.00 94.12 202 PHE A CA 1
ATOM 1596 C C . PHE A 1 202 ? -18.588 -11.322 12.396 1.00 94.12 202 PHE A C 1
ATOM 1598 O O . PHE A 1 202 ? -18.902 -10.807 13.471 1.00 94.12 202 PHE A O 1
ATOM 1605 N N . ARG A 1 203 ? -17.679 -12.290 12.305 1.00 94.38 203 ARG A N 1
ATOM 1606 C CA . ARG A 1 203 ? -16.974 -12.862 13.455 1.00 94.38 203 ARG A CA 1
ATOM 1607 C C . ARG A 1 203 ? -15.546 -12.347 13.595 1.00 94.38 203 ARG A C 1
ATOM 1609 O O . ARG A 1 203 ? -14.986 -12.425 14.683 1.00 94.38 203 ARG A O 1
ATOM 1616 N N . LYS A 1 204 ? -14.979 -11.795 12.524 1.00 96.06 204 LYS A N 1
ATOM 1617 C CA . LYS A 1 204 ? -13.635 -11.216 12.475 1.00 96.06 204 LYS A CA 1
ATOM 1618 C C . LYS A 1 204 ? -13.706 -9.776 11.986 1.00 96.06 204 LYS A C 1
ATOM 1620 O O . LYS A 1 204 ? -14.616 -9.459 11.225 1.00 96.06 204 LYS A O 1
ATOM 1625 N N . ALA A 1 205 ? -12.783 -8.909 12.395 1.00 96.50 205 ALA A N 1
ATOM 1626 C CA . ALA A 1 205 ? -12.684 -7.552 11.848 1.00 96.50 205 ALA A CA 1
ATOM 1627 C C . ALA A 1 205 ? -11.291 -6.939 12.013 1.00 96.50 205 ALA A C 1
ATOM 1629 O O . ALA A 1 205 ? -10.544 -7.291 12.928 1.00 96.50 205 ALA A O 1
ATOM 1630 N N . TYR A 1 206 ? -10.992 -5.952 11.168 1.00 97.44 206 TYR A N 1
ATOM 1631 C CA . TYR A 1 206 ? -9.807 -5.106 11.277 1.00 97.44 206 TYR A CA 1
ATOM 1632 C C . TYR A 1 206 ? -10.203 -3.637 11.436 1.00 97.44 206 TYR A C 1
ATOM 1634 O O . TYR A 1 206 ? -11.102 -3.129 10.763 1.00 97.44 206 TYR A O 1
ATOM 1642 N N . VAL A 1 207 ? -9.472 -2.917 12.283 1.00 97.69 207 VAL A N 1
ATOM 1643 C CA . VAL A 1 207 ? -9.500 -1.453 12.318 1.00 97.69 207 VAL A CA 1
ATOM 1644 C C . VAL A 1 207 ? -8.087 -0.937 12.110 1.00 97.69 207 VAL A C 1
ATOM 1646 O O . VAL A 1 207 ? -7.195 -1.172 12.926 1.00 97.69 207 VAL A O 1
ATOM 1649 N N . VAL A 1 208 ? -7.900 -0.194 11.025 1.00 97.81 208 VAL A N 1
ATOM 1650 C CA . VAL A 1 208 ? -6.628 0.418 10.647 1.00 97.81 208 VAL A CA 1
ATOM 1651 C C . VAL A 1 208 ? -6.719 1.919 10.865 1.00 97.81 208 VAL A C 1
ATOM 1653 O O . VAL A 1 208 ? -7.661 2.566 10.413 1.00 97.81 208 VAL A O 1
ATOM 1656 N N . SER A 1 209 ? -5.755 2.507 11.566 1.00 97.38 209 SER A N 1
ATOM 1657 C CA . SER A 1 209 ? -5.737 3.943 11.831 1.00 97.38 209 SER A CA 1
ATOM 1658 C C . SER A 1 209 ? -4.344 4.523 11.658 1.00 97.38 209 SER A C 1
ATOM 1660 O O . SER A 1 209 ? -3.367 3.960 12.141 1.00 97.38 209 SER A O 1
ATOM 1662 N N . SER A 1 210 ? -4.249 5.709 11.050 1.00 96.69 210 SER A N 1
ATOM 1663 C CA . SER A 1 210 ? -2.990 6.465 11.045 1.00 96.69 210 SER A CA 1
ATOM 1664 C C . SER A 1 210 ? -2.698 7.159 12.382 1.00 96.69 210 SER A C 1
ATOM 1666 O O . SER A 1 210 ? -1.713 7.881 12.497 1.00 96.69 210 SER A O 1
ATOM 1668 N N . ALA A 1 211 ? -3.526 6.962 13.414 1.00 97.25 211 ALA A N 1
ATOM 1669 C CA . ALA A 1 211 ? -3.225 7.395 14.775 1.00 97.25 211 ALA A CA 1
ATOM 1670 C C . ALA A 1 211 ? -1.930 6.757 15.309 1.00 97.25 211 ALA A C 1
ATOM 1672 O O . ALA A 1 211 ? -1.548 5.655 14.918 1.00 97.25 211 ALA A O 1
ATOM 1673 N N . ARG A 1 212 ? -1.292 7.420 16.281 1.00 97.19 212 ARG A N 1
ATOM 1674 C CA . ARG A 1 212 ? -0.080 6.906 16.940 1.00 97.19 212 ARG A CA 1
ATOM 1675 C C . ARG A 1 212 ? -0.326 5.582 17.659 1.00 97.19 212 ARG A C 1
ATOM 1677 O O . ARG A 1 212 ? 0.572 4.762 17.755 1.00 97.19 212 ARG A O 1
ATOM 1684 N N . GLN A 1 213 ? -1.510 5.447 18.246 1.00 97.44 213 GLN A N 1
ATOM 1685 C CA . GLN A 1 213 ? -1.922 4.297 19.040 1.00 97.44 213 GLN A CA 1
ATOM 1686 C C . GLN A 1 213 ? -3.444 4.310 19.218 1.00 97.44 213 GLN A C 1
ATOM 1688 O O . GLN A 1 213 ? -4.081 5.369 19.162 1.00 97.44 213 GLN A O 1
ATOM 1693 N N . PHE A 1 214 ? -4.012 3.155 19.545 1.00 98.19 214 PHE A N 1
ATOM 1694 C CA . PHE A 1 214 ? -5.371 3.053 20.076 1.00 98.19 214 PHE A CA 1
ATOM 1695 C C . PHE A 1 214 ? -5.404 3.331 21.583 1.00 98.19 214 PHE A C 1
ATOM 1697 O O . PHE A 1 214 ? -4.446 3.049 22.311 1.00 98.19 214 PHE A O 1
ATOM 1704 N N . SER A 1 215 ? -6.513 3.886 22.073 1.00 98.06 215 SER A N 1
ATOM 1705 C CA . SER A 1 215 ? -6.689 4.153 23.503 1.00 98.06 215 SER A CA 1
ATOM 1706 C C . SER A 1 215 ? -6.693 2.859 24.331 1.00 98.06 215 SER A C 1
ATOM 1708 O O . SER A 1 215 ? -7.104 1.801 23.857 1.00 98.06 215 SER A O 1
ATOM 1710 N N . ARG A 1 216 ? -6.305 2.943 25.614 1.00 97.44 216 ARG A N 1
ATOM 1711 C CA . ARG A 1 216 ? -6.389 1.799 26.548 1.00 97.44 216 ARG A CA 1
ATOM 1712 C C . ARG A 1 216 ? -7.808 1.233 26.639 1.00 97.44 216 ARG A C 1
ATOM 1714 O O . ARG A 1 216 ? -7.982 0.025 26.703 1.00 97.44 216 ARG A O 1
ATOM 1721 N N . GLN A 1 217 ? -8.806 2.113 26.588 1.00 97.56 217 GLN A N 1
ATOM 1722 C CA . GLN A 1 217 ? -10.212 1.727 26.601 1.00 97.56 217 GLN A CA 1
ATOM 1723 C C . GLN A 1 217 ? -10.601 0.910 25.362 1.00 97.56 217 GLN A C 1
ATOM 1725 O O . GLN A 1 217 ? -11.362 -0.036 25.490 1.00 97.56 217 GLN A O 1
ATOM 1730 N N . SER A 1 218 ? -10.047 1.229 24.186 1.00 97.12 218 SER A N 1
ATOM 1731 C CA . SER A 1 218 ? -10.270 0.451 22.958 1.00 97.12 218 SER A CA 1
ATOM 1732 C C . SER A 1 218 ? -9.806 -0.997 23.128 1.00 97.12 218 SER A C 1
ATOM 1734 O O . SER A 1 218 ? -10.545 -1.920 22.807 1.00 97.12 218 SER A O 1
ATOM 1736 N N . LYS A 1 219 ? -8.609 -1.188 23.699 1.00 96.75 219 LYS A N 1
ATOM 1737 C CA . LYS A 1 219 ? -8.030 -2.516 23.953 1.00 96.75 219 LYS A CA 1
ATOM 1738 C C . LYS A 1 219 ? -8.845 -3.309 24.979 1.00 96.75 219 LYS A C 1
ATOM 1740 O O . LYS A 1 219 ? -9.215 -4.443 24.708 1.00 96.75 219 LYS A O 1
ATOM 1745 N N . ALA A 1 220 ? -9.206 -2.681 26.100 1.00 97.50 220 ALA A N 1
ATOM 1746 C CA . ALA A 1 220 ? -10.014 -3.317 27.143 1.00 97.50 220 ALA A CA 1
ATOM 1747 C C . ALA A 1 220 ? -11.420 -3.727 26.654 1.00 97.50 220 ALA A C 1
ATOM 1749 O O . ALA A 1 220 ? -11.949 -4.761 27.067 1.00 97.50 220 ALA A O 1
ATOM 1750 N N . GLU A 1 221 ? -12.034 -2.930 25.771 1.00 97.06 221 GLU A N 1
ATOM 1751 C CA . GLU A 1 221 ? -13.340 -3.258 25.190 1.00 97.06 221 GLU A CA 1
ATOM 1752 C C . GLU A 1 221 ? -13.254 -4.499 24.285 1.00 97.06 221 GLU A C 1
ATOM 1754 O O . GLU A 1 221 ? -14.112 -5.378 24.370 1.00 97.06 221 GLU A O 1
ATOM 1759 N N . ILE A 1 222 ? -12.192 -4.605 23.477 1.00 96.75 222 ILE A N 1
ATOM 1760 C CA . ILE A 1 222 ? -11.912 -5.788 22.648 1.00 96.75 222 ILE A CA 1
ATOM 1761 C C . ILE A 1 222 ? -11.678 -7.011 23.523 1.00 96.75 222 ILE A C 1
ATOM 1763 O O . ILE A 1 222 ? -12.368 -8.007 23.343 1.00 96.75 222 ILE A O 1
ATOM 1767 N N . GLU A 1 223 ? -10.791 -6.929 24.515 1.00 96.56 223 GLU A N 1
ATOM 1768 C CA . GLU A 1 223 ? -10.529 -8.038 25.444 1.00 96.56 223 GLU A CA 1
ATOM 1769 C C . GLU A 1 223 ? -11.821 -8.548 26.100 1.00 96.56 223 GLU A C 1
ATOM 1771 O O . GLU A 1 223 ? -12.056 -9.754 26.170 1.00 96.56 223 GLU A O 1
ATOM 1776 N N . THR A 1 224 ? -12.705 -7.635 26.510 1.00 97.12 224 THR A N 1
ATOM 1777 C CA . THR A 1 224 ? -14.006 -7.985 27.098 1.00 97.12 224 THR A CA 1
ATOM 1778 C C . THR A 1 224 ? -14.927 -8.687 26.098 1.00 97.12 224 THR A C 1
ATOM 1780 O O . THR A 1 224 ? -15.593 -9.659 26.460 1.00 97.12 224 THR A O 1
ATOM 1783 N N . ALA A 1 225 ? -14.999 -8.207 24.854 1.00 95.38 225 ALA A N 1
ATOM 1784 C CA . ALA A 1 225 ? -15.824 -8.812 23.809 1.00 95.38 225 ALA A CA 1
ATOM 1785 C C . ALA A 1 225 ? -15.309 -10.209 23.415 1.00 95.38 225 ALA A C 1
ATOM 1787 O O . ALA A 1 225 ? -16.096 -11.156 23.342 1.00 95.38 225 ALA A O 1
ATOM 1788 N N . MET A 1 226 ? -13.990 -10.348 23.258 1.00 95.31 226 MET A N 1
ATOM 1789 C CA . MET A 1 226 ? -13.315 -11.612 22.954 1.00 95.31 226 MET A CA 1
ATOM 1790 C C . MET A 1 226 ? -13.510 -12.640 24.076 1.00 95.31 226 MET A C 1
ATOM 1792 O O . MET A 1 226 ? -13.907 -13.771 23.814 1.00 95.31 226 MET A O 1
ATOM 1796 N N . ALA A 1 227 ? -13.336 -12.244 25.344 1.00 95.88 227 ALA A N 1
ATOM 1797 C CA . ALA A 1 227 ? -13.526 -13.131 26.498 1.00 95.88 227 ALA A CA 1
ATOM 1798 C C . ALA A 1 227 ? -14.968 -13.650 26.646 1.00 95.88 227 ALA A C 1
ATOM 1800 O O . ALA A 1 227 ? -15.201 -14.683 27.271 1.00 95.88 227 ALA A O 1
ATOM 1801 N N . ARG A 1 228 ? -15.945 -12.937 26.075 1.00 95.69 228 ARG A N 1
ATOM 1802 C CA . ARG A 1 228 ? -17.359 -13.341 26.040 1.00 95.69 228 ARG A CA 1
ATOM 1803 C C . ARG A 1 228 ? -17.715 -14.187 24.815 1.00 95.69 228 ARG A C 1
ATOM 1805 O O . ARG A 1 228 ? -18.875 -14.562 24.680 1.00 95.69 228 ARG A O 1
ATOM 1812 N N . GLY A 1 229 ? -16.759 -14.460 23.925 1.00 93.75 229 GLY A N 1
ATOM 1813 C CA . GLY A 1 229 ? -16.993 -15.192 22.680 1.00 93.75 229 GLY A CA 1
ATOM 1814 C C . GLY A 1 229 ? -17.893 -14.447 21.690 1.00 93.75 229 GLY A C 1
ATOM 1815 O O . GLY A 1 229 ? -18.558 -15.086 20.875 1.00 93.75 229 GLY A O 1
ATOM 1816 N N . ALA A 1 230 ? -17.961 -13.111 21.783 1.00 93.06 230 ALA A N 1
ATOM 1817 C CA . ALA A 1 230 ? -18.779 -12.303 20.878 1.00 93.06 230 ALA A CA 1
ATOM 1818 C C . ALA A 1 230 ? -18.232 -12.328 19.441 1.00 93.06 230 ALA A C 1
ATOM 1820 O O . ALA A 1 230 ? -19.009 -12.353 18.489 1.00 93.06 230 ALA A O 1
ATOM 1821 N N . PHE A 1 231 ? -16.905 -12.360 19.310 1.00 95.75 231 PHE A N 1
ATOM 1822 C CA . PHE A 1 231 ? -16.163 -12.369 18.052 1.00 95.75 231 PHE A CA 1
ATOM 1823 C C . PHE A 1 231 ? -15.024 -13.394 18.139 1.00 95.75 231 PHE A C 1
ATOM 1825 O O . PHE A 1 231 ? -14.576 -13.725 19.238 1.00 95.75 231 PHE A O 1
ATOM 1832 N N . ASP A 1 232 ? -14.570 -13.882 16.988 1.00 94.94 232 ASP A N 1
ATOM 1833 C CA . ASP A 1 232 ? -13.464 -14.837 16.859 1.00 94.94 232 ASP A CA 1
ATOM 1834 C C . ASP A 1 232 ? -12.114 -14.127 16.700 1.00 94.94 232 ASP A C 1
ATOM 1836 O O . ASP A 1 232 ? -11.103 -14.608 17.209 1.00 94.94 232 ASP A O 1
ATOM 1840 N N . GLU A 1 233 ? -12.095 -12.948 16.068 1.00 95.56 233 GLU A N 1
ATOM 1841 C CA . GLU A 1 233 ? -10.885 -12.135 15.924 1.00 95.56 233 GLU A CA 1
ATOM 1842 C C . GLU A 1 233 ? -11.208 -10.636 15.826 1.00 95.56 233 GLU A C 1
ATOM 1844 O O . GLU A 1 233 ? -12.196 -10.232 15.213 1.00 95.56 233 GLU A O 1
ATOM 1849 N N . PHE A 1 234 ? -10.361 -9.781 16.402 1.00 97.19 234 PHE A N 1
ATOM 1850 C CA . PHE A 1 234 ? -10.461 -8.334 16.213 1.00 97.19 234 PHE A CA 1
ATOM 1851 C C . PHE A 1 234 ? -9.074 -7.690 16.225 1.00 97.19 234 PHE A C 1
ATOM 1853 O O . PHE A 1 234 ? -8.434 -7.585 17.275 1.00 97.19 234 PHE A O 1
ATOM 1860 N N . THR A 1 235 ? -8.624 -7.222 15.064 1.00 96.94 235 THR A N 1
ATOM 1861 C CA . THR A 1 235 ? -7.249 -6.759 14.867 1.00 96.94 235 THR A CA 1
ATOM 1862 C C . THR A 1 235 ? -7.177 -5.237 14.765 1.00 96.94 235 THR A C 1
ATOM 1864 O O . THR A 1 235 ? -7.891 -4.598 13.993 1.00 96.94 235 THR A O 1
ATOM 1867 N N . LEU A 1 236 ? -6.289 -4.638 15.563 1.00 97.81 236 LEU A N 1
ATOM 1868 C CA . LEU A 1 236 ? -6.007 -3.202 15.563 1.00 97.81 236 LEU A CA 1
ATOM 1869 C C . LEU A 1 236 ? -4.648 -2.931 14.922 1.00 97.81 236 LEU A C 1
ATOM 1871 O O . LEU A 1 236 ? -3.630 -3.394 15.432 1.00 97.81 236 LEU A O 1
ATOM 1875 N N . LEU A 1 237 ? -4.625 -2.121 13.866 1.00 97.81 237 LEU A N 1
ATOM 1876 C CA . LEU A 1 237 ? -3.396 -1.664 13.220 1.00 97.81 237 LEU A CA 1
ATOM 1877 C C . LEU A 1 237 ? -3.276 -0.150 13.388 1.00 97.81 237 LEU A C 1
ATOM 1879 O O . LEU A 1 237 ? -3.992 0.619 12.747 1.00 97.81 237 LEU A O 1
ATOM 1883 N N . ASP A 1 238 ? -2.414 0.290 14.305 1.00 97.62 238 ASP A N 1
ATOM 1884 C CA . ASP A 1 238 ? -2.041 1.705 14.397 1.00 97.62 238 ASP A CA 1
ATOM 1885 C C . ASP A 1 238 ? -0.997 2.059 13.332 1.00 97.62 238 ASP A C 1
ATOM 1887 O O . ASP A 1 238 ? -0.554 1.196 12.570 1.00 97.62 238 ASP A O 1
ATOM 1891 N N . LYS A 1 239 ? -0.596 3.334 13.266 1.00 96.50 239 LYS A N 1
ATOM 1892 C CA . LYS A 1 239 ? 0.360 3.807 12.261 1.00 96.50 239 LYS A CA 1
ATOM 1893 C C . LYS A 1 239 ? 1.620 2.948 12.223 1.00 96.50 239 LYS A C 1
ATOM 1895 O O . LYS A 1 239 ? 2.029 2.554 11.139 1.00 96.50 239 LYS A O 1
ATOM 1900 N N . GLN A 1 240 ? 2.238 2.683 13.374 1.00 95.50 240 GLN A N 1
ATOM 1901 C CA . GLN A 1 240 ? 3.496 1.938 13.397 1.00 95.50 240 GLN A CA 1
ATOM 1902 C C . GLN A 1 240 ? 3.273 0.498 12.940 1.00 95.50 240 GLN A C 1
ATOM 1904 O O . GLN A 1 240 ? 3.966 0.037 12.041 1.00 95.50 240 GLN A O 1
ATOM 1909 N N . SER A 1 241 ? 2.247 -0.165 13.476 1.00 96.06 241 SER A N 1
ATOM 1910 C CA . SER A 1 241 ? 1.903 -1.542 13.107 1.00 96.06 241 SER A CA 1
ATOM 1911 C C . SER A 1 241 ? 1.612 -1.688 11.606 1.00 96.06 241 SER A C 1
ATOM 1913 O O . SER A 1 241 ? 2.025 -2.663 10.982 1.00 96.06 241 SER A O 1
ATOM 1915 N N . PHE A 1 242 ? 0.937 -0.702 11.006 1.00 96.31 242 PHE A N 1
ATOM 1916 C CA . PHE A 1 242 ? 0.654 -0.680 9.571 1.00 96.31 242 PHE A CA 1
ATOM 1917 C C . PHE A 1 242 ? 1.910 -0.438 8.719 1.00 96.31 242 PHE A C 1
ATOM 1919 O O . PHE A 1 242 ? 2.106 -1.107 7.706 1.00 96.31 242 PHE A O 1
ATOM 1926 N N . ILE A 1 243 ? 2.784 0.488 9.126 1.00 93.62 243 ILE A N 1
ATOM 1927 C CA . ILE A 1 243 ? 4.054 0.742 8.427 1.00 93.62 243 ILE A CA 1
ATOM 1928 C C . ILE A 1 243 ? 4.976 -0.480 8.513 1.00 93.62 243 ILE A C 1
ATOM 1930 O O . ILE A 1 243 ? 5.577 -0.860 7.510 1.00 93.62 243 ILE A O 1
ATOM 1934 N N . ASP A 1 244 ? 5.034 -1.143 9.667 1.00 92.56 244 ASP A N 1
ATOM 1935 C CA . ASP A 1 244 ? 5.805 -2.374 9.846 1.00 92.56 244 ASP A CA 1
ATOM 1936 C C . ASP A 1 244 ? 5.268 -3.504 8.955 1.00 92.56 244 ASP A C 1
ATOM 1938 O O . ASP A 1 244 ? 6.051 -4.245 8.359 1.00 92.56 244 ASP A O 1
ATOM 1942 N N . MET A 1 245 ? 3.942 -3.616 8.814 1.00 92.00 245 MET A N 1
ATOM 1943 C CA . MET A 1 245 ? 3.298 -4.550 7.883 1.00 92.00 245 MET A CA 1
ATOM 1944 C C . MET A 1 245 ? 3.699 -4.257 6.428 1.00 92.00 245 MET A C 1
ATOM 1946 O O . MET A 1 245 ? 4.153 -5.161 5.730 1.00 92.00 245 MET A O 1
ATOM 1950 N N . MET A 1 246 ? 3.640 -2.990 6.000 1.00 89.25 246 MET A N 1
ATOM 1951 C CA . MET A 1 246 ? 4.077 -2.528 4.668 1.00 89.25 246 MET A CA 1
ATOM 1952 C C . MET A 1 246 ? 5.588 -2.719 4.414 1.00 89.25 246 MET A C 1
ATOM 1954 O O . MET A 1 246 ? 6.048 -2.776 3.268 1.00 89.25 246 MET A O 1
ATOM 1958 N N . GLY A 1 247 ? 6.396 -2.781 5.472 1.00 81.50 247 GLY A N 1
ATOM 1959 C CA . GLY A 1 247 ? 7.820 -3.103 5.381 1.00 81.50 247 GLY A CA 1
ATOM 1960 C C . GLY A 1 247 ? 8.092 -4.581 5.085 1.00 81.50 247 GLY A C 1
ATOM 1961 O O . GLY A 1 247 ? 9.161 -4.903 4.577 1.00 81.50 247 GLY A O 1
ATOM 1962 N N . ARG A 1 248 ? 7.139 -5.474 5.389 1.00 82.25 248 ARG A N 1
ATOM 1963 C CA . ARG A 1 248 ? 7.270 -6.938 5.243 1.00 82.25 248 ARG A CA 1
ATOM 1964 C C . ARG A 1 248 ? 6.666 -7.491 3.950 1.00 82.25 248 ARG A C 1
ATOM 1966 O O . ARG A 1 248 ? 6.893 -8.651 3.631 1.00 82.25 248 ARG A O 1
ATOM 1973 N N . THR A 1 249 ? 5.890 -6.692 3.229 1.00 72.19 249 THR A N 1
ATOM 1974 C CA . THR A 1 249 ? 5.303 -7.042 1.927 1.00 72.19 249 THR A CA 1
ATOM 1975 C C . THR A 1 249 ? 6.379 -7.063 0.826 1.00 72.19 249 THR A C 1
ATOM 1977 O O . THR A 1 249 ? 7.156 -6.115 0.719 1.00 72.19 249 THR A O 1
ATOM 1980 N N . VAL A 1 250 ? 6.443 -8.138 0.027 1.00 57.09 250 VAL A N 1
ATOM 1981 C CA . VAL A 1 250 ? 7.520 -8.484 -0.938 1.00 57.09 250 VAL A CA 1
ATOM 1982 C C . VAL A 1 250 ? 7.576 -7.562 -2.166 1.00 57.09 250 VAL A C 1
ATOM 1984 O O . VAL A 1 250 ? 8.635 -7.343 -2.749 1.00 57.09 250 VAL A O 1
ATOM 1987 N N . THR A 1 251 ? 6.454 -6.963 -2.543 1.00 52.75 251 THR A N 1
ATOM 1988 C CA . THR A 1 251 ? 6.305 -5.993 -3.642 1.00 52.75 251 THR A CA 1
ATOM 1989 C C . THR A 1 251 ? 6.873 -4.630 -3.253 1.00 52.75 251 THR A C 1
ATOM 1991 O O . THR A 1 251 ? 7.026 -3.730 -4.085 1.00 52.75 251 THR A O 1
ATOM 1994 N N . ALA A 1 252 ? 7.329 -4.493 -2.002 1.00 46.34 252 ALA A N 1
ATOM 1995 C CA . ALA A 1 252 ? 8.442 -3.624 -1.708 1.00 46.34 252 ALA A CA 1
ATOM 1996 C C . ALA A 1 252 ? 9.620 -3.993 -2.607 1.00 46.34 252 ALA A C 1
ATOM 1998 O O . ALA A 1 252 ? 10.312 -4.963 -2.340 1.00 46.34 252 ALA A O 1
ATOM 1999 N N . THR A 1 253 ? 9.901 -3.155 -3.605 1.00 47.94 253 THR A N 1
ATOM 2000 C CA . THR A 1 253 ? 11.193 -3.048 -4.300 1.00 47.94 253 THR A CA 1
ATOM 2001 C C . THR A 1 253 ? 11.368 -3.685 -5.681 1.00 47.94 253 THR A C 1
ATOM 2003 O O . THR A 1 253 ? 12.463 -3.584 -6.238 1.00 47.94 253 THR A O 1
ATOM 2006 N N . ALA A 1 254 ? 10.338 -4.224 -6.327 1.00 48.88 254 ALA A N 1
ATOM 2007 C CA . ALA A 1 254 ? 10.394 -4.372 -7.783 1.00 48.88 254 ALA A CA 1
ATOM 2008 C C . ALA A 1 254 ? 10.310 -2.969 -8.410 1.00 48.88 254 ALA A C 1
ATOM 2010 O O . ALA A 1 254 ? 9.270 -2.325 -8.270 1.00 48.88 254 ALA A O 1
ATOM 2011 N N . PRO A 1 255 ? 11.363 -2.427 -9.051 1.00 55.25 255 PRO A N 1
ATOM 2012 C CA . PRO A 1 255 ? 11.220 -1.129 -9.693 1.00 55.25 255 PRO A CA 1
ATOM 2013 C C . PRO A 1 255 ? 10.237 -1.285 -10.864 1.00 55.25 255 PRO A C 1
ATOM 2015 O O . PRO A 1 255 ? 10.142 -2.368 -11.447 1.00 55.25 255 PRO A O 1
ATOM 2018 N N . SER A 1 256 ? 9.475 -0.239 -11.194 1.00 61.69 256 SER A N 1
ATOM 2019 C CA . SER A 1 256 ? 8.335 -0.352 -12.118 1.00 61.69 256 SER A CA 1
ATOM 2020 C C . SER A 1 256 ? 8.702 -0.874 -13.510 1.00 61.69 256 SER A C 1
ATO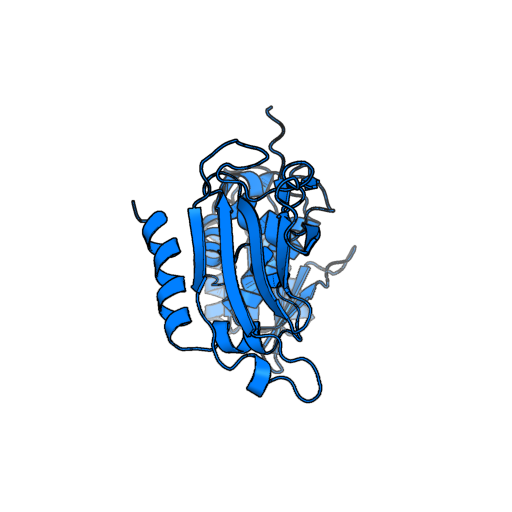M 2022 O O . SER A 1 256 ? 7.830 -1.425 -14.173 1.00 61.69 256 SER A O 1
ATOM 2024 N N . TRP A 1 257 ? 9.980 -0.841 -13.913 1.00 62.31 257 TRP A N 1
ATOM 2025 C CA . TRP A 1 257 ? 10.451 -1.541 -15.114 1.00 62.31 257 TRP A CA 1
ATOM 2026 C C . TRP A 1 257 ? 10.137 -3.033 -15.139 1.00 62.31 257 TRP A C 1
ATOM 2028 O O . TRP A 1 257 ? 9.954 -3.569 -16.225 1.00 62.31 257 TRP A O 1
ATOM 2038 N N . ARG A 1 258 ? 10.033 -3.705 -13.983 1.00 61.66 258 ARG A N 1
ATOM 2039 C CA . ARG A 1 258 ? 9.666 -5.129 -13.926 1.00 61.66 258 ARG A CA 1
ATOM 2040 C C . ARG A 1 258 ? 8.265 -5.385 -14.475 1.00 61.66 258 ARG A C 1
ATOM 2042 O O . ARG A 1 258 ? 8.070 -6.383 -15.145 1.00 61.66 258 ARG A O 1
ATOM 2049 N N . LYS A 1 259 ? 7.328 -4.456 -14.253 1.00 61.22 259 LYS A N 1
ATOM 2050 C CA . LYS A 1 259 ? 5.967 -4.505 -14.818 1.00 61.22 259 LYS A CA 1
ATOM 2051 C C . LYS A 1 259 ? 5.921 -4.093 -16.295 1.00 61.22 259 LYS A C 1
ATOM 2053 O O . LYS A 1 259 ? 4.900 -4.251 -16.943 1.00 61.22 259 LYS A O 1
ATOM 2058 N N . GLN A 1 260 ? 7.008 -3.511 -16.809 1.00 58.56 260 GLN A N 1
ATOM 2059 C CA . GLN A 1 260 ? 7.144 -3.106 -18.213 1.00 58.56 260 GLN A CA 1
ATOM 2060 C C . GLN A 1 260 ? 7.819 -4.181 -19.073 1.00 58.56 260 GLN A C 1
ATOM 2062 O O . GLN A 1 260 ? 8.043 -3.969 -20.271 1.00 58.56 260 GLN A O 1
ATOM 2067 N N . LEU A 1 261 ? 8.165 -5.319 -18.471 1.00 57.53 261 LEU A N 1
ATOM 2068 C CA . LEU A 1 261 ? 8.508 -6.533 -19.191 1.00 57.53 261 LEU A CA 1
ATOM 2069 C C . LEU A 1 261 ? 7.195 -7.060 -19.792 1.00 57.53 261 LEU A C 1
ATOM 2071 O O . LEU A 1 261 ? 6.228 -7.183 -19.051 1.00 57.53 261 LEU A O 1
ATOM 2075 N N . PRO A 1 262 ? 7.090 -7.250 -21.118 1.00 49.91 262 PRO A N 1
ATOM 2076 C CA . PRO A 1 262 ? 5.833 -7.683 -21.723 1.00 49.91 262 PRO A CA 1
ATOM 2077 C C . PRO A 1 262 ? 5.386 -9.037 -21.153 1.00 49.91 262 PRO A C 1
ATOM 2079 O O . PRO A 1 262 ? 6.210 -9.947 -21.119 1.00 49.91 262 PRO A O 1
ATOM 2082 N N . ASP A 1 263 ? 4.093 -9.193 -20.842 1.00 39.12 263 ASP A N 1
ATOM 2083 C CA . ASP A 1 263 ? 3.439 -10.447 -20.384 1.00 39.12 263 ASP A CA 1
ATOM 2084 C C . ASP A 1 263 ? 3.425 -11.579 -21.448 1.00 39.12 263 ASP A C 1
ATOM 2086 O O . ASP A 1 263 ? 2.567 -12.451 -21.445 1.00 39.12 263 ASP A O 1
ATOM 2090 N N . ASN A 1 264 ? 4.305 -11.510 -22.449 1.00 44.19 264 ASN A N 1
ATOM 2091 C CA . ASN A 1 264 ? 4.484 -12.490 -23.528 1.00 44.19 264 ASN A CA 1
ATOM 2092 C C . ASN A 1 264 ? 5.941 -12.508 -24.032 1.00 44.19 264 ASN A C 1
ATOM 2094 O O . ASN A 1 264 ? 6.228 -12.995 -25.126 1.00 44.19 264 ASN A O 1
ATOM 2098 N N . ASP A 1 265 ? 6.875 -11.924 -23.279 1.00 56.94 265 ASP A N 1
ATOM 2099 C CA . ASP A 1 265 ? 8.299 -12.050 -23.559 1.00 56.94 265 ASP A CA 1
ATOM 2100 C C . ASP A 1 265 ? 8.801 -13.315 -22.860 1.00 56.94 265 ASP A C 1
ATOM 2102 O O . ASP A 1 265 ? 9.367 -13.263 -21.769 1.00 56.94 265 ASP A O 1
ATOM 2106 N N . SER A 1 266 ? 8.539 -14.461 -23.493 1.00 51.59 266 SER A N 1
ATOM 2107 C CA . SER A 1 266 ? 8.854 -15.803 -22.980 1.00 51.59 266 SER A CA 1
ATOM 2108 C C . SER A 1 266 ? 10.320 -15.958 -22.564 1.00 51.59 266 SER A C 1
ATOM 2110 O O . SER A 1 266 ? 10.640 -16.719 -21.654 1.00 51.59 266 SER A O 1
ATOM 2112 N N . VAL A 1 267 ? 11.217 -15.204 -23.202 1.00 52.56 267 VAL A N 1
ATOM 2113 C CA . VAL A 1 267 ? 12.649 -15.167 -22.891 1.00 52.56 267 VAL A CA 1
ATOM 2114 C C . VAL A 1 267 ? 12.887 -14.433 -21.574 1.00 52.56 267 VAL A C 1
ATOM 2116 O O . VAL A 1 267 ? 13.648 -14.894 -20.725 1.00 52.56 267 VAL A O 1
ATOM 2119 N N . THR A 1 268 ? 12.221 -13.297 -21.380 1.00 52.56 268 THR A N 1
ATOM 2120 C CA . THR A 1 268 ? 12.294 -12.527 -20.139 1.00 52.56 268 THR A CA 1
ATOM 2121 C C . THR A 1 268 ? 11.620 -13.263 -18.975 1.00 52.56 268 THR A C 1
ATOM 2123 O O . THR A 1 268 ? 12.186 -13.287 -17.887 1.00 52.56 268 THR A O 1
ATOM 2126 N N . GLU A 1 269 ? 10.464 -13.898 -19.182 1.00 53.25 269 GLU A N 1
ATOM 2127 C CA . GLU A 1 269 ? 9.785 -14.707 -18.155 1.00 53.25 269 GLU A CA 1
ATOM 2128 C C . GLU A 1 269 ? 10.649 -15.893 -17.709 1.00 53.25 269 GLU A C 1
ATOM 2130 O O . GLU A 1 269 ? 10.890 -16.064 -16.516 1.00 53.25 269 GLU A O 1
ATOM 2135 N N . PHE A 1 270 ? 11.245 -16.627 -18.652 1.00 54.56 270 PHE A N 1
ATOM 2136 C CA . PHE A 1 270 ? 12.178 -17.716 -18.349 1.00 54.56 270 PHE A CA 1
ATOM 2137 C C . PHE A 1 270 ? 13.403 -17.250 -17.541 1.00 54.56 270 PHE A C 1
ATOM 2139 O O . PHE A 1 270 ? 13.841 -17.915 -16.601 1.00 54.56 270 PHE A O 1
ATOM 2146 N N . ILE A 1 271 ? 13.953 -16.082 -17.878 1.00 54.88 271 ILE A N 1
ATOM 2147 C CA . ILE A 1 271 ? 15.064 -15.468 -17.141 1.00 54.88 271 ILE A CA 1
ATOM 2148 C C . ILE A 1 271 ? 14.667 -15.149 -15.693 1.00 54.88 271 ILE A C 1
ATOM 2150 O O . ILE A 1 271 ? 15.454 -15.407 -14.779 1.00 54.88 271 ILE A O 1
ATOM 2154 N N . LEU A 1 272 ? 13.457 -14.621 -15.483 1.00 53.31 272 LEU A N 1
ATOM 2155 C CA . LEU A 1 272 ? 12.912 -14.306 -14.159 1.00 53.31 272 LEU A CA 1
ATOM 2156 C C . LEU A 1 272 ? 12.565 -15.565 -13.345 1.00 53.31 272 LEU A C 1
ATOM 2158 O O . LEU A 1 272 ? 12.595 -15.519 -12.119 1.00 53.31 272 LEU A O 1
ATOM 2162 N N . GLU A 1 273 ? 12.251 -16.682 -13.999 1.00 51.94 273 GLU A N 1
ATOM 2163 C CA . GLU A 1 273 ? 11.947 -17.966 -13.350 1.00 51.94 273 GLU A CA 1
ATOM 2164 C C . GLU A 1 273 ? 13.195 -18.830 -13.082 1.00 51.94 273 GLU A C 1
ATOM 2166 O O . GLU A 1 273 ? 13.163 -19.737 -12.246 1.00 51.94 273 GLU A O 1
ATOM 2171 N N . SER A 1 274 ? 14.319 -18.555 -13.752 1.00 52.56 274 SER A N 1
ATOM 2172 C CA . SER A 1 274 ? 15.568 -19.301 -13.558 1.00 52.56 274 SER A CA 1
ATOM 2173 C C . SER A 1 274 ? 16.208 -19.034 -12.182 1.00 52.56 274 SER A C 1
ATOM 2175 O O . SER A 1 274 ? 16.207 -17.919 -11.664 1.00 52.56 274 SER A O 1
ATOM 2177 N N . SER A 1 275 ? 16.806 -20.062 -11.569 1.00 41.03 275 SER A N 1
ATOM 2178 C CA . SER A 1 275 ? 17.332 -20.047 -10.189 1.00 41.03 275 SER A CA 1
ATOM 2179 C C . SER A 1 275 ? 18.405 -18.988 -9.880 1.00 41.03 275 SER A C 1
ATOM 2181 O O . SER A 1 275 ? 18.673 -18.725 -8.706 1.00 41.03 275 SER A O 1
ATOM 2183 N N . ASP A 1 276 ? 18.997 -18.353 -10.894 1.00 43.22 276 ASP A N 1
ATOM 2184 C CA . ASP A 1 276 ? 19.919 -17.222 -10.716 1.00 43.22 276 ASP A CA 1
ATOM 2185 C C . ASP A 1 276 ? 19.195 -15.933 -10.271 1.00 43.22 276 ASP A C 1
ATOM 2187 O O . ASP A 1 276 ? 19.814 -15.039 -9.688 1.00 43.22 276 ASP A O 1
ATOM 2191 N N . TRP A 1 277 ? 17.872 -15.860 -10.455 1.00 41.97 277 TRP A N 1
ATOM 2192 C CA . TRP A 1 277 ? 17.020 -14.744 -10.043 1.00 41.97 277 TRP A CA 1
ATOM 2193 C C . TRP A 1 277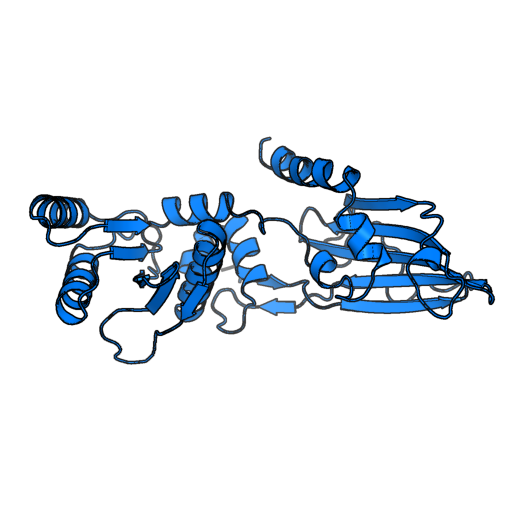 ? 16.748 -14.693 -8.529 1.00 41.97 277 TRP A C 1
ATOM 2195 O O . TRP A 1 277 ? 16.717 -13.612 -7.937 1.00 41.97 277 TRP A O 1
ATOM 2205 N N . HIS A 1 278 ? 16.608 -15.840 -7.850 1.00 36.28 278 HIS A N 1
ATOM 2206 C CA . HIS A 1 278 ? 16.272 -15.875 -6.415 1.00 36.28 278 HIS A CA 1
ATOM 2207 C C . HIS A 1 278 ? 17.349 -15.264 -5.503 1.00 36.28 278 HIS A C 1
ATOM 2209 O O . HIS A 1 278 ? 17.026 -14.768 -4.425 1.00 36.28 278 HIS A O 1
ATOM 2215 N N . ARG A 1 279 ? 18.606 -15.193 -5.958 1.00 36.25 279 ARG A N 1
ATOM 2216 C CA . ARG A 1 279 ? 19.696 -14.477 -5.265 1.00 36.25 279 ARG A CA 1
ATOM 2217 C C . ARG A 1 279 ? 19.482 -12.958 -5.179 1.00 36.25 279 ARG A C 1
ATOM 2219 O O . ARG A 1 279 ? 20.174 -12.282 -4.424 1.00 36.25 279 ARG A O 1
ATOM 2226 N N . PHE A 1 280 ? 18.555 -12.405 -5.960 1.00 38.97 280 PHE A N 1
ATOM 2227 C CA . PHE A 1 280 ? 18.428 -10.967 -6.183 1.00 38.97 280 PHE A CA 1
ATOM 2228 C C . PHE A 1 280 ? 17.538 -10.240 -5.161 1.00 38.97 280 PHE A C 1
ATOM 2230 O O . PHE A 1 280 ? 17.744 -9.055 -4.888 1.00 38.97 280 PHE A O 1
ATOM 2237 N N . VAL A 1 281 ? 16.570 -10.932 -4.552 1.00 35.22 281 VAL A N 1
ATOM 2238 C CA . VAL A 1 281 ? 15.686 -10.346 -3.522 1.00 35.22 281 VAL A CA 1
ATOM 2239 C C . VAL A 1 281 ? 16.486 -9.909 -2.283 1.00 35.22 281 VAL A C 1
ATOM 2241 O O . VAL A 1 281 ? 16.146 -8.923 -1.631 1.00 35.22 281 VAL A O 1
ATOM 2244 N N . GLU A 1 282 ? 17.613 -10.565 -2.006 1.00 33.06 282 GLU A N 1
ATOM 2245 C CA . GLU A 1 282 ? 18.433 -10.303 -0.818 1.00 33.06 282 GLU A CA 1
ATOM 2246 C C . GLU A 1 282 ? 19.194 -8.961 -0.873 1.00 33.06 282 GLU A C 1
ATOM 2248 O O . GLU A 1 282 ? 19.471 -8.360 0.167 1.00 33.06 282 GLU A O 1
ATOM 2253 N N . HIS A 1 283 ? 19.482 -8.418 -2.064 1.00 33.47 283 HIS A N 1
ATOM 2254 C CA . HIS A 1 283 ? 20.362 -7.247 -2.190 1.00 33.47 283 HIS A CA 1
ATOM 2255 C C . HIS A 1 283 ? 19.709 -5.907 -1.789 1.00 33.47 283 HIS A C 1
ATOM 2257 O O . HIS A 1 283 ? 20.418 -5.002 -1.344 1.00 33.47 283 HIS A O 1
ATOM 2263 N N . ARG A 1 284 ? 18.375 -5.757 -1.887 1.00 33.38 284 ARG A N 1
ATOM 2264 C CA . ARG A 1 284 ? 17.670 -4.549 -1.390 1.00 33.38 284 ARG A CA 1
ATOM 2265 C C . ARG A 1 284 ? 17.341 -4.616 0.102 1.00 33.38 284 ARG A C 1
ATOM 2267 O O . ARG A 1 284 ? 17.266 -3.563 0.729 1.00 33.38 284 ARG A O 1
ATOM 2274 N N . ALA A 1 285 ? 17.252 -5.810 0.691 1.00 32.69 285 ALA A N 1
ATOM 2275 C CA . ALA A 1 285 ? 17.152 -5.960 2.145 1.00 32.69 285 ALA A CA 1
ATOM 2276 C C . ALA A 1 285 ? 18.442 -5.497 2.853 1.00 32.69 285 ALA A C 1
ATOM 2278 O O . ALA A 1 285 ? 18.382 -4.864 3.906 1.00 32.69 285 ALA A O 1
ATOM 2279 N N . ALA A 1 286 ? 19.607 -5.728 2.238 1.00 30.69 286 ALA A N 1
ATOM 2280 C CA . ALA A 1 286 ? 20.903 -5.348 2.803 1.00 30.69 286 ALA A CA 1
ATOM 2281 C C . ALA A 1 286 ? 21.161 -3.827 2.830 1.00 30.69 286 ALA A C 1
ATOM 2283 O O . ALA A 1 286 ? 21.892 -3.350 3.694 1.00 30.69 286 ALA A O 1
ATOM 2284 N N . PHE A 1 287 ? 20.548 -3.046 1.932 1.00 31.55 287 PHE A N 1
ATOM 2285 C CA . PHE A 1 287 ? 20.758 -1.591 1.865 1.00 31.55 287 PHE A CA 1
ATOM 2286 C C . PHE A 1 287 ? 19.976 -0.791 2.921 1.00 31.55 287 PHE A C 1
ATOM 2288 O O . PHE A 1 287 ? 20.294 0.369 3.156 1.00 31.55 287 PHE A O 1
ATOM 2295 N N . HIS A 1 288 ? 18.978 -1.399 3.570 1.00 32.56 288 HIS A N 1
ATOM 2296 C CA . HIS A 1 288 ? 18.191 -0.773 4.643 1.00 32.56 288 HIS A CA 1
ATOM 2297 C C . HIS A 1 288 ? 18.616 -1.215 6.055 1.00 32.56 288 HIS A C 1
ATOM 2299 O O . HIS A 1 288 ? 18.031 -0.765 7.038 1.00 32.56 288 HIS A O 1
ATOM 2305 N N . ALA A 1 289 ? 19.630 -2.078 6.160 1.00 30.12 289 ALA A N 1
ATOM 2306 C CA . ALA A 1 289 ? 20.180 -2.564 7.425 1.00 30.12 289 ALA A CA 1
ATOM 2307 C C . ALA A 1 289 ? 21.487 -1.852 7.846 1.00 30.12 289 ALA A C 1
ATOM 2309 O O . ALA A 1 289 ? 22.146 -2.316 8.778 1.00 30.12 289 ALA A O 1
ATOM 2310 N N . ALA A 1 290 ? 21.861 -0.752 7.179 1.00 26.70 290 ALA A N 1
ATOM 2311 C CA . ALA A 1 290 ? 23.055 0.050 7.466 1.00 26.70 290 ALA A CA 1
ATOM 2312 C C . ALA A 1 290 ? 22.704 1.513 7.767 1.00 26.70 290 ALA A C 1
ATOM 2314 O O . ALA A 1 290 ? 21.866 2.081 7.031 1.00 26.70 290 ALA A O 1
#

Organism: NCBI:txid2675851

pLDDT: mean 76.95, std 19.5, range [26.7, 98.19]

Sequence (290 aa):
MVTSKILDYSDYKSSSNLIDPGWESALGQRKDCLYCHERLAISFDQRFIRDASSFLWPRESDDLLHLRASDCPRCGWWQFEKTWDHETGVFHSVRGATLSSYAVDSAQVPVDALIQHIRDRPDSIHCIDPLRMEVLVGAVIAEHLDCEVRHVGRTADGGIDLLLVIADETVPIQVKRRSSATATESVKTVREMFGVMLRDGFRKAYVVSSARQFSRQSKAEIETAMARGAFDEFTLLDKQSFIDMMGRTVTATAPSWRKQLPDNDSVTEFILESSDWHRFVEHRAAFHAA

Radius of gyration: 23.56 Å; chains: 1; bounding box: 52×46×68 Å